Protein AF-A0A3D3LMX2-F1 (afdb_monomer)

Sequence (236 aa):
GSDKWGTYFLLINPEFYNSVFLKSIVERQLTFAGFIMFLIGLFLKRNKKIEFLFDWWLIAIIFFILFVSQGNLAQEYYQLPIVVPASVFIGKFLNKCLDFSVFKKSFSFKQKFISSGSAFLFIVLILLSVLRIENLLSKETKSKELTELTETVEKNSNNSDKIISLTQGNPVLFYNVNRKGWLLDKSEIEKIDSLKNNNAKLIIGDKKSAGDPALLTKGKYEIILNNNDFFCIKLN

Radius of gyration: 26.49 Å; Cα contacts (8 Å, |Δi|>4): 296; chains: 1; bounding box: 67×32×64 Å

Solvent-accessible surface area (backbone atoms only — not comparable to full-atom values): 13000 Å² total; per-residue (Å²): 132,82,79,44,53,45,50,73,73,54,78,71,35,66,65,49,50,45,50,46,47,47,53,34,46,31,49,67,75,38,27,66,45,35,38,54,36,21,57,56,19,64,73,49,85,81,88,52,79,72,56,53,54,39,52,54,48,49,51,51,50,53,50,46,46,58,54,30,31,44,38,38,70,76,34,69,73,72,57,54,72,54,55,60,41,41,51,53,21,29,50,51,29,42,70,75,40,47,53,81,63,49,83,78,51,99,60,56,70,67,58,45,50,46,17,53,51,42,50,49,39,52,52,49,31,52,51,54,51,50,56,50,50,51,59,51,56,63,69,66,53,78,47,72,61,57,48,53,50,27,54,52,49,56,76,73,48,59,80,89,37,23,33,36,36,28,38,69,76,53,66,65,62,37,69,70,51,65,42,52,71,45,75,37,46,80,90,48,57,81,50,50,68,62,42,40,77,70,50,30,42,35,39,34,33,36,36,89,64,57,44,62,67,66,73,74,43,73,76,77,49,52,74,81,42,78,57,95,54,38,38,32,32,43,56,131

Secondary structure (DSSP, 8-state):
----SPPHHHHT-HHHHIIIIIIIIIIIIIHHHHHHHHHHHHHSPP-STTHHHHHHHHHHHHHHHHHTHHHHHH-GGGGGGGHHHHHHHHHHHHHHH--GGGGTS---HHHHHHHHHHHHHHHHHHHHHHHHHHHHHHHTSPPHHHHHHHHHHHHH--TT-EEEEESTT-THHHHHHT-EEEE--GGGGGGHHHHHTTTEEEEEEEHHHH--HHHHHTTSSEEEEE-SSEEEEE--

pLDDT: mean 90.42, std 7.52, range [45.66, 98.31]

Nearest PDB structures (foldseek):
  7oci-assembly1_F  TM=5.399E-01  e=5.408E-03  Saccharomyces cerevisiae S288C
  8agc-assembly1_A  TM=4.648E-01  e=1.125E-02  Saccharomyces cerevisiae
  6gxc-assembly1_A  TM=4.242E-01  e=5.450E-02  Campylobacter lari RM2100
  5ogl-assembly1_A  TM=4.291E-01  e=6.827E-02  Campylobacter lari RM2100
  7me1-assembly2_B  TM=4.150E-01  e=6.880E-01  Yersinia pestis

Structure (mmCIF, N/CA/C/O backbone):
data_AF-A0A3D3LMX2-F1
#
_entry.id   AF-A0A3D3LMX2-F1
#
loop_
_atom_site.group_PDB
_atom_site.id
_atom_site.type_symbol
_atom_site.label_atom_id
_atom_site.label_alt_id
_atom_site.label_comp_id
_atom_site.label_asym_id
_atom_site.label_entity_id
_atom_site.label_seq_id
_atom_site.pdbx_PDB_ins_code
_atom_site.Cartn_x
_atom_site.Cartn_y
_atom_site.Cartn_z
_atom_site.occupancy
_atom_site.B_iso_or_equiv
_atom_site.auth_seq_id
_atom_site.auth_comp_id
_atom_site.auth_asym_id
_atom_site.auth_atom_id
_atom_site.pdbx_PDB_model_num
ATOM 1 N N . GLY A 1 1 ? -22.609 -9.162 -2.467 1.00 45.66 1 GLY A N 1
ATOM 2 C CA . GLY A 1 1 ? -21.305 -8.743 -3.013 1.00 45.66 1 GLY A CA 1
ATOM 3 C C . GLY A 1 1 ? -21.558 -8.109 -4.356 1.00 45.66 1 GLY A C 1
ATOM 4 O O . GLY A 1 1 ? -22.343 -8.669 -5.104 1.00 45.66 1 GLY A O 1
ATOM 5 N N . SER A 1 2 ? -20.995 -6.933 -4.620 1.00 56.69 2 SER A N 1
ATOM 6 C CA . SER A 1 2 ? -21.086 -6.292 -5.935 1.00 56.69 2 SER A CA 1
ATOM 7 C C . SER A 1 2 ? -20.283 -7.081 -6.973 1.00 56.69 2 SER A C 1
ATOM 9 O O . SER A 1 2 ? -19.232 -7.645 -6.651 1.00 56.69 2 SER A O 1
ATOM 11 N N . ASP A 1 3 ? -20.784 -7.138 -8.207 1.00 72.75 3 ASP A N 1
ATOM 12 C CA . ASP A 1 3 ? -20.084 -7.764 -9.328 1.00 72.75 3 ASP A CA 1
ATOM 13 C C . ASP A 1 3 ? -18.719 -7.103 -9.546 1.00 72.75 3 ASP A C 1
ATOM 15 O O . ASP A 1 3 ? -18.604 -5.882 -9.608 1.00 72.75 3 ASP A O 1
ATOM 19 N N . LYS A 1 4 ? -17.662 -7.916 -9.644 1.00 73.12 4 LYS A N 1
ATOM 20 C CA . LYS A 1 4 ? -16.276 -7.446 -9.851 1.00 73.12 4 LYS A CA 1
ATOM 21 C C . LYS A 1 4 ? -15.928 -7.226 -11.326 1.00 73.12 4 LYS A C 1
ATOM 23 O O . LYS A 1 4 ? -14.835 -6.746 -11.637 1.00 73.12 4 LYS A O 1
ATOM 28 N N . TRP A 1 5 ? -16.833 -7.632 -12.208 1.00 77.38 5 TRP A N 1
ATOM 29 C CA . TRP A 1 5 ? -16.670 -7.610 -13.652 1.00 77.38 5 TRP A CA 1
ATOM 30 C C . TRP A 1 5 ? -16.783 -6.200 -14.208 1.00 77.38 5 TRP A C 1
ATOM 32 O O . TRP A 1 5 ? -17.431 -5.329 -13.626 1.00 77.38 5 TRP A O 1
ATOM 42 N N . GLY A 1 6 ? -16.138 -5.978 -15.348 1.00 68.44 6 GLY A N 1
ATOM 43 C CA . GLY A 1 6 ? -16.205 -4.693 -16.012 1.00 68.44 6 GLY A CA 1
ATOM 44 C C . GLY A 1 6 ? -17.580 -4.406 -16.593 1.00 68.44 6 GLY A C 1
ATOM 45 O O . GLY A 1 6 ? -18.082 -5.136 -17.443 1.00 68.44 6 GLY A O 1
ATOM 46 N N . THR A 1 7 ? -18.176 -3.302 -16.157 1.00 79.69 7 THR A N 1
ATOM 47 C CA . THR A 1 7 ? -19.325 -2.690 -16.821 1.00 79.69 7 THR A CA 1
ATOM 48 C C . THR A 1 7 ? -18.835 -1.769 -17.932 1.00 79.69 7 THR A C 1
ATOM 50 O O . THR A 1 7 ? -17.896 -0.995 -17.748 1.00 79.69 7 THR A O 1
ATOM 53 N N . TYR A 1 8 ? -19.497 -1.818 -19.091 1.00 78.19 8 TYR A N 1
ATOM 54 C CA . TYR A 1 8 ? -19.168 -0.977 -20.249 1.00 78.19 8 TYR A CA 1
ATOM 55 C C . TYR A 1 8 ? -19.064 0.515 -19.888 1.00 78.19 8 TYR A C 1
ATOM 57 O O . TYR A 1 8 ? -18.125 1.192 -20.296 1.00 78.19 8 TYR A O 1
ATOM 65 N N . PHE A 1 9 ? -19.980 1.002 -19.044 1.00 82.50 9 PHE A N 1
ATOM 66 C CA . PHE A 1 9 ? -20.004 2.385 -18.563 1.00 82.50 9 PHE A CA 1
ATOM 67 C C . PHE A 1 9 ? -18.717 2.803 -17.834 1.00 82.50 9 PHE A C 1
ATOM 69 O O . PHE A 1 9 ? -18.259 3.935 -17.954 1.00 82.50 9 PHE A O 1
ATOM 76 N N . LEU A 1 10 ? -18.105 1.883 -17.094 1.00 84.25 10 LEU A N 1
ATOM 77 C CA . LEU A 1 10 ? -16.903 2.167 -16.324 1.00 84.25 10 LEU A CA 1
ATOM 78 C C . LEU A 1 10 ? -15.665 2.243 -17.232 1.00 84.25 10 LEU A C 1
ATOM 80 O O . LEU A 1 10 ? -14.795 3.077 -17.001 1.00 84.25 10 LEU A O 1
ATOM 84 N N . LEU A 1 11 ? -15.626 1.455 -18.311 1.00 85.62 11 LEU A N 1
ATOM 85 C CA . LEU A 1 11 ? -14.543 1.488 -19.302 1.00 85.62 11 LEU A CA 1
ATOM 86 C C . LEU A 1 11 ? -14.533 2.753 -20.165 1.00 85.62 11 LEU A C 1
ATOM 88 O O . LEU A 1 11 ? -13.493 3.100 -20.703 1.00 85.62 11 LEU A O 1
ATOM 92 N N . ILE A 1 12 ? -15.657 3.454 -20.302 1.00 89.75 12 ILE A N 1
ATOM 93 C CA . ILE A 1 12 ? -15.702 4.748 -21.003 1.00 89.75 12 ILE A CA 1
ATOM 94 C C . ILE A 1 12 ? -15.501 5.938 -20.057 1.00 89.75 12 ILE A C 1
ATOM 96 O O . ILE A 1 12 ? -15.352 7.064 -20.527 1.00 89.75 12 ILE A O 1
ATOM 100 N N . ASN A 1 13 ? -15.490 5.716 -18.737 1.00 89.88 13 ASN A N 1
ATOM 101 C CA . ASN A 1 13 ? -15.359 6.782 -17.751 1.00 89.88 13 ASN A CA 1
ATOM 102 C C . ASN A 1 13 ? -13.879 7.209 -17.598 1.00 89.88 13 ASN A C 1
ATOM 104 O O . ASN A 1 13 ? -13.052 6.411 -17.149 1.00 89.88 13 ASN A O 1
ATOM 108 N N . PRO A 1 14 ? -13.518 8.476 -17.880 1.00 90.25 14 PRO A N 1
ATOM 109 C CA . PRO A 1 14 ? -12.158 8.979 -17.672 1.00 90.25 14 PRO A CA 1
ATOM 110 C C . PRO A 1 14 ? -11.656 8.859 -16.224 1.00 90.25 14 PRO A C 1
ATOM 112 O O . PRO A 1 14 ? -10.457 8.685 -15.991 1.00 90.25 14 PRO A O 1
ATOM 115 N N . GLU A 1 15 ? -12.552 8.915 -15.236 1.00 90.00 15 GLU A N 1
ATOM 116 C CA . GLU A 1 15 ? -12.206 8.789 -13.816 1.00 90.00 15 GLU A CA 1
ATOM 117 C C . GLU A 1 15 ? -11.634 7.414 -13.475 1.00 90.00 15 GLU A C 1
ATOM 119 O O . GLU A 1 15 ? -10.766 7.313 -12.601 1.00 90.00 15 GLU A O 1
ATOM 124 N N . PHE A 1 16 ? -12.070 6.367 -14.184 1.00 91.38 16 PHE A N 1
ATOM 125 C CA . PHE A 1 16 ? -11.514 5.027 -14.033 1.00 91.38 16 PHE A CA 1
ATOM 126 C C . PHE A 1 16 ? -10.029 5.022 -14.394 1.00 91.38 16 PHE A C 1
ATOM 128 O O . PHE A 1 16 ? -9.196 4.609 -13.587 1.00 91.38 16 PHE A O 1
ATOM 135 N N . TYR A 1 17 ? -9.678 5.556 -15.566 1.00 92.44 17 TYR A N 1
ATOM 136 C CA . TYR A 1 17 ? -8.289 5.632 -16.017 1.00 92.44 17 TYR A CA 1
ATOM 137 C C . T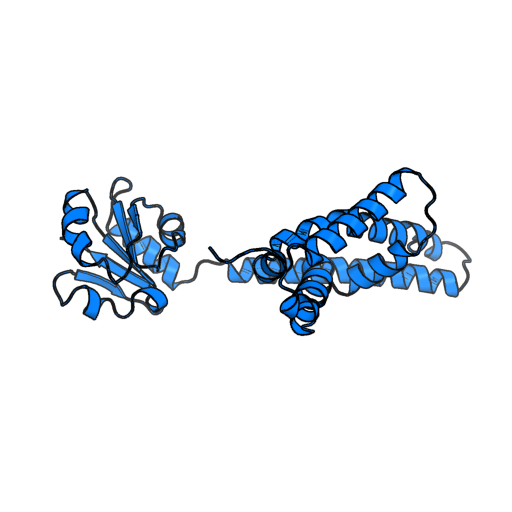YR A 1 17 ? -7.448 6.547 -15.130 1.00 92.44 17 TYR A C 1
ATOM 139 O O . TYR A 1 17 ? -6.314 6.208 -14.799 1.00 92.44 17 TYR A O 1
ATOM 147 N N . ASN A 1 18 ? -7.997 7.669 -14.667 1.00 93.69 18 ASN A N 1
ATOM 148 C CA . ASN A 1 18 ? -7.296 8.516 -13.707 1.00 93.69 18 ASN A CA 1
ATOM 149 C C . ASN A 1 18 ? -7.002 7.764 -12.396 1.00 93.69 18 ASN A C 1
ATOM 151 O O . ASN A 1 18 ? -5.903 7.846 -11.856 1.00 93.69 18 ASN A O 1
ATOM 155 N N . SER A 1 19 ? -7.965 6.994 -11.889 1.00 92.06 19 SER A N 1
ATOM 156 C CA . SER A 1 19 ? -7.830 6.289 -10.610 1.00 92.06 19 SER A CA 1
ATOM 157 C C . SER A 1 19 ? -6.906 5.074 -10.698 1.00 92.06 19 SER A C 1
ATOM 159 O O . SER A 1 19 ? -6.025 4.912 -9.852 1.00 92.06 19 SER A O 1
ATOM 161 N N . VAL A 1 20 ? -7.081 4.240 -11.723 1.00 93.38 20 VAL A N 1
ATOM 162 C CA . VAL A 1 20 ? -6.319 2.997 -11.906 1.00 93.38 20 VAL A CA 1
ATOM 163 C C . VAL A 1 20 ? -4.967 3.264 -12.556 1.00 93.38 20 VAL A C 1
ATOM 165 O O . VAL A 1 20 ? -3.943 2.823 -12.049 1.00 93.38 20 VAL A O 1
ATOM 168 N N . PHE A 1 21 ? -4.920 4.008 -13.659 1.00 93.31 21 PHE A N 1
ATOM 169 C CA . PHE A 1 21 ? -3.669 4.195 -14.389 1.00 93.31 21 PHE A CA 1
ATOM 170 C C . PHE A 1 21 ? -2.805 5.293 -13.768 1.00 93.31 21 PHE A C 1
ATOM 172 O O . PHE A 1 21 ? -1.668 5.030 -13.388 1.00 93.31 21 PHE A O 1
ATOM 179 N N . LEU A 1 22 ? -3.325 6.515 -13.620 1.00 93.31 22 LEU A N 1
ATOM 180 C CA . LEU A 1 22 ? -2.501 7.637 -13.150 1.00 93.31 22 LEU A CA 1
ATOM 181 C C . LEU A 1 22 ? -2.213 7.558 -11.649 1.00 93.31 22 LEU A C 1
ATOM 183 O O . LEU A 1 22 ? -1.058 7.488 -11.238 1.00 93.31 22 LEU A O 1
ATOM 187 N N . LYS A 1 23 ? -3.255 7.544 -10.817 1.00 92.50 23 LYS A N 1
ATOM 188 C CA . LYS A 1 23 ? -3.080 7.588 -9.361 1.00 92.50 23 LYS A CA 1
ATOM 189 C C . LYS A 1 23 ? -2.495 6.299 -8.813 1.00 92.50 23 LYS A C 1
ATOM 191 O O . LYS A 1 23 ? -1.685 6.348 -7.899 1.00 92.50 23 LYS A O 1
ATOM 196 N N . SER A 1 24 ? -2.944 5.146 -9.292 1.00 93.25 24 SER A N 1
ATOM 197 C CA . SER A 1 24 ? -2.421 3.882 -8.788 1.00 93.25 24 SER A CA 1
ATOM 198 C C . SER A 1 24 ? -1.125 3.527 -9.507 1.00 93.25 24 SER A C 1
ATOM 200 O O . SER A 1 24 ? -0.053 3.738 -8.940 1.00 93.25 24 SER A O 1
ATOM 202 N N . ILE A 1 25 ? -1.181 3.089 -10.767 1.00 94.94 25 ILE A N 1
ATOM 203 C CA . ILE A 1 25 ? -0.009 2.509 -11.446 1.00 94.94 25 ILE A CA 1
ATOM 204 C C . ILE A 1 25 ? 1.156 3.499 -11.547 1.00 94.94 25 ILE A C 1
ATOM 206 O O . ILE A 1 25 ? 2.272 3.179 -11.129 1.00 94.94 25 ILE A O 1
ATOM 210 N N . VAL A 1 26 ? 0.915 4.694 -12.092 1.00 95.44 26 VAL A N 1
ATOM 211 C CA . VAL A 1 26 ? 1.975 5.686 -12.332 1.00 95.44 26 VAL A CA 1
ATOM 212 C C . VAL A 1 26 ? 2.472 6.281 -11.019 1.00 95.44 26 VAL A C 1
ATOM 214 O O . VAL A 1 26 ? 3.669 6.252 -10.756 1.00 95.44 26 VAL A O 1
ATOM 217 N N . GLU A 1 27 ? 1.585 6.822 -10.186 1.00 93.19 27 GLU A N 1
ATOM 218 C CA . GLU A 1 27 ? 1.989 7.536 -8.973 1.00 93.19 27 GLU A CA 1
ATOM 219 C C . GLU A 1 27 ? 2.355 6.586 -7.821 1.00 93.19 27 GLU A C 1
ATOM 221 O O . GLU A 1 27 ? 3.433 6.733 -7.242 1.00 93.19 27 GLU A O 1
ATOM 226 N N . ARG A 1 28 ? 1.494 5.615 -7.475 1.00 90.81 28 ARG A N 1
ATOM 227 C CA . ARG A 1 28 ? 1.686 4.754 -6.292 1.00 90.81 28 ARG A CA 1
ATOM 228 C C . ARG A 1 28 ? 2.636 3.588 -6.522 1.00 90.81 28 ARG A C 1
ATOM 230 O O . ARG A 1 28 ? 3.474 3.353 -5.656 1.00 90.81 28 ARG A O 1
ATOM 237 N N . GLN A 1 29 ? 2.497 2.830 -7.612 1.00 92.94 29 GLN A N 1
ATOM 238 C CA . GLN A 1 29 ? 3.319 1.624 -7.800 1.00 92.94 29 GLN A CA 1
ATOM 239 C C . GLN A 1 29 ? 4.670 1.903 -8.459 1.00 92.94 29 GLN A C 1
ATOM 241 O O . GLN A 1 29 ? 5.665 1.310 -8.051 1.00 92.94 29 GLN A O 1
ATOM 246 N N . LEU A 1 30 ? 4.728 2.775 -9.469 1.00 94.88 30 LEU A N 1
ATOM 247 C CA . LEU A 1 30 ? 5.970 3.030 -10.209 1.00 94.88 30 LEU A CA 1
ATOM 248 C C . LEU A 1 30 ? 6.669 4.326 -9.815 1.00 94.88 30 LEU A C 1
ATOM 250 O O . LEU A 1 30 ? 7.869 4.451 -10.059 1.00 94.88 30 LEU A O 1
ATOM 254 N N . THR A 1 31 ? 5.952 5.277 -9.211 1.00 95.00 31 THR A N 1
ATOM 255 C CA . THR A 1 31 ? 6.310 6.704 -9.170 1.00 95.00 31 THR A CA 1
ATOM 256 C C . THR A 1 31 ? 6.441 7.312 -10.575 1.00 95.00 31 THR A C 1
ATOM 258 O O . THR A 1 31 ? 6.729 6.626 -11.559 1.00 95.00 31 THR A O 1
ATOM 261 N N . PHE A 1 32 ? 6.300 8.634 -10.697 1.00 95.12 32 PHE A N 1
ATOM 262 C CA . PHE A 1 32 ? 6.469 9.302 -11.994 1.00 95.12 32 PHE A CA 1
ATOM 263 C C . PHE A 1 32 ? 7.850 9.040 -12.620 1.00 95.12 32 PHE A C 1
ATOM 265 O O . PHE A 1 32 ? 7.951 8.842 -13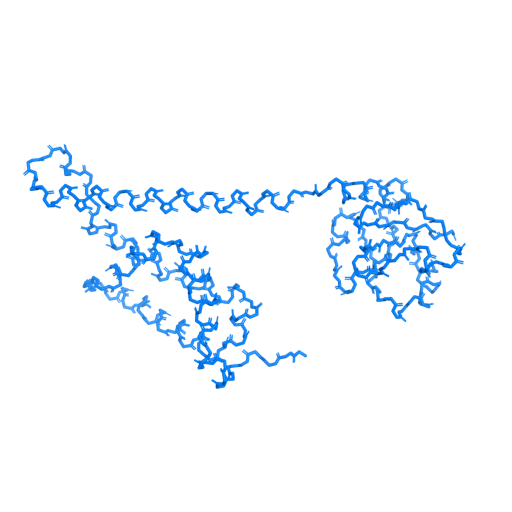.830 1.00 95.12 32 PHE A O 1
ATOM 272 N N . ALA A 1 33 ? 8.908 8.972 -11.803 1.00 96.44 33 ALA A N 1
ATOM 273 C CA . ALA A 1 33 ? 10.258 8.680 -12.279 1.00 96.44 33 ALA A CA 1
ATOM 274 C C . ALA A 1 33 ? 10.378 7.249 -12.826 1.00 96.44 33 ALA A C 1
ATOM 276 O O . ALA A 1 33 ? 10.858 7.050 -13.944 1.00 96.44 33 ALA A O 1
ATOM 277 N N . GLY A 1 34 ? 9.886 6.256 -12.079 1.00 97.38 34 GLY A N 1
ATOM 278 C CA . GLY A 1 34 ? 9.896 4.865 -12.529 1.00 97.38 34 GLY A CA 1
ATOM 279 C C . GLY A 1 34 ? 9.012 4.641 -13.753 1.00 97.38 34 GLY A C 1
ATOM 280 O O . GLY A 1 34 ? 9.401 3.885 -14.640 1.00 97.38 34 GLY A O 1
ATOM 281 N N . PHE A 1 35 ? 7.885 5.347 -13.872 1.00 97.75 35 PHE A N 1
ATOM 282 C CA . PHE A 1 35 ? 7.024 5.274 -15.052 1.00 97.75 35 PHE A CA 1
ATOM 283 C C . PHE A 1 35 ? 7.714 5.782 -16.327 1.00 97.75 35 PHE A C 1
ATOM 285 O O . PHE A 1 35 ? 7.625 5.130 -17.367 1.00 97.75 35 PHE A O 1
ATOM 292 N N . ILE A 1 36 ? 8.461 6.891 -16.258 1.00 97.56 36 ILE A N 1
ATOM 293 C CA . ILE A 1 36 ? 9.255 7.389 -17.398 1.00 97.56 36 ILE A CA 1
ATOM 294 C C . ILE A 1 36 ? 10.278 6.333 -17.834 1.00 97.56 36 ILE A C 1
ATOM 296 O O . ILE A 1 36 ? 10.387 6.011 -19.019 1.00 97.56 36 ILE A O 1
ATOM 300 N N . MET A 1 37 ? 11.003 5.755 -16.875 1.00 98.31 37 MET A N 1
ATOM 301 C CA . MET A 1 37 ? 12.001 4.715 -17.141 1.00 98.31 37 MET A CA 1
ATOM 302 C C . MET A 1 37 ? 11.364 3.444 -17.721 1.00 98.31 37 MET A C 1
ATOM 304 O O . MET A 1 37 ? 11.891 2.867 -18.673 1.00 98.31 37 MET A O 1
ATOM 308 N N . PHE A 1 38 ? 10.208 3.039 -17.188 1.00 98.25 38 PHE A N 1
ATOM 309 C CA . PHE A 1 38 ? 9.395 1.936 -17.694 1.00 98.25 38 PHE A CA 1
ATOM 310 C C . PHE A 1 38 ? 8.988 2.163 -19.151 1.00 98.25 38 PHE A C 1
ATOM 312 O O . PHE A 1 38 ? 9.226 1.283 -19.975 1.00 98.25 38 PHE A O 1
ATOM 319 N N . LEU A 1 39 ? 8.437 3.336 -19.487 1.00 97.88 39 LEU A N 1
ATOM 320 C CA . LEU A 1 39 ? 8.008 3.652 -20.851 1.00 97.88 39 LEU A CA 1
ATOM 321 C C . LEU A 1 39 ? 9.171 3.569 -21.837 1.00 97.88 39 LEU A C 1
ATOM 323 O O . LEU A 1 39 ? 9.050 2.926 -22.876 1.00 97.88 39 LEU A O 1
ATOM 327 N N . ILE A 1 40 ? 10.323 4.158 -21.511 1.00 97.69 40 ILE A N 1
ATOM 328 C CA . ILE A 1 40 ? 11.497 4.082 -22.390 1.00 97.69 40 ILE A CA 1
ATOM 329 C C . ILE A 1 40 ? 11.956 2.624 -22.527 1.00 97.69 40 ILE A C 1
ATOM 331 O O . ILE A 1 40 ? 12.188 2.150 -23.639 1.00 97.69 40 ILE A O 1
ATOM 335 N N . GLY A 1 41 ? 12.044 1.895 -21.412 1.00 97.31 41 GLY A N 1
ATOM 336 C CA . GLY A 1 41 ? 12.431 0.485 -21.375 1.00 97.31 41 GLY A CA 1
ATOM 337 C C . GLY A 1 41 ? 11.514 -0.432 -22.185 1.00 97.31 41 GLY A C 1
ATOM 338 O O . GLY A 1 41 ? 11.994 -1.359 -22.850 1.00 97.31 41 GLY A O 1
ATOM 339 N N . LEU A 1 42 ? 10.211 -0.141 -22.188 1.00 97.31 42 LEU A N 1
ATOM 340 C CA . LEU A 1 42 ? 9.196 -0.860 -22.950 1.00 97.31 42 LEU A CA 1
ATOM 341 C C . LEU A 1 42 ? 9.505 -0.812 -24.451 1.00 97.31 42 LEU A C 1
ATOM 343 O O . LEU A 1 42 ? 9.455 -1.853 -25.104 1.00 97.31 42 LEU A O 1
ATOM 347 N N . PHE A 1 43 ? 9.925 0.337 -24.985 1.00 96.94 43 PHE A N 1
ATOM 348 C CA . PHE A 1 43 ? 10.213 0.510 -26.416 1.00 96.94 43 PHE A CA 1
ATOM 349 C C . PHE A 1 43 ? 11.634 0.100 -26.847 1.00 96.94 43 PHE A C 1
ATOM 351 O O . PHE A 1 43 ? 11.948 0.109 -28.038 1.00 96.94 43 PHE A O 1
ATOM 358 N N . LEU A 1 44 ? 12.511 -0.312 -25.925 1.00 96.19 44 LEU A N 1
ATOM 359 C CA . LEU A 1 44 ? 13.839 -0.822 -26.288 1.00 96.19 44 LEU A CA 1
ATOM 360 C C . LEU A 1 44 ? 13.754 -2.190 -26.992 1.00 96.19 44 LEU A C 1
ATOM 362 O O . LEU A 1 44 ? 13.017 -3.081 -26.571 1.00 96.19 44 LEU A O 1
ATOM 366 N N . LYS A 1 45 ? 14.581 -2.428 -28.018 1.00 95.25 45 LYS A N 1
ATOM 367 C CA . LYS A 1 45 ? 14.609 -3.705 -28.763 1.00 95.25 45 LYS A CA 1
ATOM 368 C C . LYS A 1 45 ? 14.764 -4.920 -27.836 1.00 95.25 45 LYS A C 1
ATOM 370 O O . LYS A 1 45 ? 15.556 -4.880 -26.894 1.00 95.25 45 LYS A O 1
ATOM 375 N N . ARG A 1 46 ? 13.998 -5.988 -28.081 1.00 94.44 46 ARG A N 1
ATOM 376 C CA . ARG A 1 46 ? 14.110 -7.271 -27.365 1.00 94.44 46 ARG A CA 1
ATOM 377 C C . ARG A 1 46 ? 15.306 -8.059 -27.901 1.00 94.44 46 ARG A C 1
ATOM 379 O O . ARG A 1 46 ? 15.397 -8.257 -29.111 1.00 94.44 46 ARG A O 1
ATOM 386 N N . ASN A 1 47 ? 16.219 -8.483 -27.025 1.00 89.81 47 ASN A N 1
ATOM 387 C CA . ASN A 1 47 ? 17.432 -9.207 -27.438 1.00 89.81 47 ASN A CA 1
ATOM 388 C C . ASN A 1 47 ? 17.383 -10.696 -27.077 1.00 89.81 47 ASN A C 1
ATOM 390 O O . ASN A 1 47 ? 17.978 -11.514 -27.776 1.00 89.81 47 ASN A O 1
ATOM 394 N N . LYS A 1 48 ? 16.675 -11.064 -26.003 1.00 91.12 48 LYS A N 1
ATOM 395 C CA . LYS A 1 48 ? 16.512 -12.455 -25.553 1.00 91.12 48 LYS A CA 1
ATOM 396 C C . LYS A 1 48 ? 15.049 -12.894 -25.621 1.00 91.12 48 LYS A C 1
ATOM 398 O O . LYS A 1 48 ? 14.153 -12.105 -25.341 1.00 91.12 48 LYS A O 1
ATOM 403 N N . LYS A 1 49 ? 14.808 -14.185 -25.895 1.00 90.94 49 LYS A N 1
ATOM 404 C CA . LYS A 1 49 ? 13.451 -14.773 -25.926 1.00 90.94 49 LYS A CA 1
ATOM 405 C C . LYS A 1 49 ? 12.678 -14.562 -24.617 1.00 90.94 49 LYS A C 1
ATOM 407 O O . LYS A 1 49 ? 11.489 -14.282 -24.659 1.00 90.94 49 LYS A O 1
ATOM 412 N N . ILE A 1 50 ? 13.364 -14.631 -23.474 1.00 92.50 50 ILE A N 1
ATOM 413 C CA . ILE A 1 50 ? 12.753 -14.412 -22.155 1.00 92.50 50 ILE A CA 1
ATOM 414 C C . ILE A 1 50 ? 12.183 -12.997 -21.986 1.00 92.50 50 ILE A C 1
ATOM 416 O O . ILE A 1 50 ? 11.256 -12.810 -21.214 1.00 92.50 50 ILE A O 1
ATOM 420 N N . GLU A 1 51 ? 12.678 -11.997 -22.723 1.00 91.50 51 GLU A N 1
ATOM 421 C CA . GLU A 1 51 ? 12.141 -10.636 -22.620 1.00 91.50 51 GLU A CA 1
ATOM 422 C C . GLU A 1 51 ? 10.697 -10.549 -23.138 1.00 91.50 51 GLU A C 1
ATOM 424 O O . GLU A 1 51 ? 9.910 -9.774 -22.607 1.00 91.50 51 GLU A O 1
ATOM 429 N N . PHE A 1 52 ? 10.326 -11.395 -24.107 1.00 95.31 52 PHE A N 1
ATOM 430 C CA . PHE A 1 52 ? 8.960 -11.455 -24.636 1.00 95.31 52 PHE A CA 1
ATOM 431 C C . PHE A 1 52 ? 7.952 -12.021 -23.630 1.00 95.31 52 PHE A C 1
ATOM 433 O O . PHE A 1 52 ? 6.763 -11.737 -23.740 1.00 95.31 52 PHE A O 1
ATOM 440 N N . LEU A 1 53 ? 8.400 -12.786 -22.625 1.00 96.94 53 LEU A N 1
ATOM 441 C CA . LEU A 1 53 ? 7.526 -13.222 -21.533 1.00 96.94 53 LEU A CA 1
ATOM 442 C C . LEU A 1 53 ? 6.923 -12.012 -20.809 1.00 96.94 53 LEU A C 1
ATOM 444 O O . LEU A 1 53 ? 5.738 -12.013 -20.492 1.00 96.94 53 LEU A O 1
ATOM 448 N N . PHE A 1 54 ? 7.724 -10.970 -20.582 1.00 97.00 54 PHE A N 1
ATOM 449 C CA . PHE A 1 54 ? 7.279 -9.767 -19.881 1.00 97.00 54 PHE A CA 1
ATOM 450 C C . PHE A 1 54 ? 6.373 -8.885 -20.745 1.00 97.00 54 PHE A C 1
ATOM 452 O O . PHE A 1 54 ? 5.517 -8.193 -20.198 1.00 97.00 54 PHE A O 1
ATOM 459 N N . ASP A 1 55 ? 6.494 -8.961 -22.074 1.00 96.31 55 ASP A N 1
ATOM 460 C CA . ASP A 1 55 ? 5.537 -8.341 -22.999 1.00 96.31 55 ASP A CA 1
ATOM 461 C C . ASP A 1 55 ? 4.166 -9.009 -22.887 1.00 96.31 55 ASP A C 1
ATOM 463 O O . ASP A 1 55 ? 3.158 -8.338 -22.670 1.00 96.31 55 ASP A O 1
ATOM 467 N N . TRP A 1 56 ? 4.132 -10.343 -22.958 1.00 97.56 56 TRP A N 1
ATOM 468 C CA . TRP A 1 56 ? 2.897 -11.111 -22.802 1.00 97.56 56 TRP A CA 1
ATOM 469 C C . TRP A 1 56 ? 2.278 -10.949 -21.417 1.00 97.56 56 TRP A C 1
ATOM 471 O O . TRP A 1 56 ? 1.060 -10.827 -21.306 1.00 97.56 56 TRP A O 1
ATOM 481 N N . TRP A 1 57 ? 3.100 -10.882 -20.368 1.00 97.94 57 TRP A N 1
ATOM 482 C CA . TRP A 1 57 ? 2.632 -10.583 -19.018 1.00 97.94 57 TRP A CA 1
ATOM 483 C C . TRP A 1 57 ? 1.983 -9.195 -18.968 1.00 97.94 57 TRP A C 1
ATOM 485 O O . TRP A 1 57 ? 0.852 -9.063 -18.501 1.00 97.94 57 TRP A O 1
ATOM 495 N N . LEU A 1 58 ? 2.643 -8.161 -19.497 1.00 97.62 58 LEU A N 1
ATOM 496 C CA . LEU A 1 58 ? 2.079 -6.812 -19.516 1.00 97.62 58 LEU A CA 1
ATOM 497 C C . LEU A 1 58 ? 0.745 -6.766 -20.276 1.00 97.62 58 LEU A C 1
ATOM 499 O O . LEU A 1 58 ? -0.215 -6.175 -19.786 1.00 97.62 58 LEU A O 1
ATOM 503 N N . ILE A 1 59 ? 0.654 -7.444 -21.423 1.00 97.81 59 ILE A N 1
ATOM 504 C CA . ILE A 1 59 ? -0.590 -7.575 -22.193 1.00 97.81 59 ILE A CA 1
ATOM 505 C C . ILE A 1 59 ? -1.681 -8.259 -21.358 1.00 97.81 59 ILE A C 1
ATOM 507 O O . ILE A 1 59 ? -2.806 -7.764 -21.294 1.00 97.81 59 ILE A O 1
ATOM 511 N N . ALA A 1 60 ? -1.359 -9.358 -20.672 1.00 97.75 60 ALA A N 1
ATOM 512 C CA . ALA A 1 60 ? -2.307 -10.065 -19.811 1.00 97.75 60 ALA A CA 1
ATOM 513 C C . ALA A 1 60 ? -2.824 -9.182 -18.663 1.00 97.75 60 ALA A C 1
ATOM 515 O O . ALA A 1 60 ? -4.010 -9.226 -18.346 1.00 97.75 60 ALA A O 1
ATOM 516 N N . ILE A 1 61 ? -1.968 -8.339 -18.079 1.00 96.81 61 ILE A N 1
ATOM 517 C CA . ILE A 1 61 ? -2.371 -7.373 -17.045 1.00 96.81 61 ILE A CA 1
ATOM 518 C C . ILE A 1 61 ? -3.307 -6.314 -17.617 1.00 96.81 61 ILE A C 1
ATOM 520 O O . ILE A 1 61 ? -4.305 -5.989 -16.980 1.00 96.81 61 ILE A O 1
ATOM 524 N N . ILE A 1 62 ? -3.019 -5.791 -18.812 1.00 95.25 62 ILE A N 1
ATOM 525 C CA . ILE A 1 62 ? -3.904 -4.826 -19.478 1.00 95.25 62 ILE A CA 1
ATOM 526 C C . ILE A 1 62 ? -5.288 -5.451 -19.674 1.00 95.25 62 ILE A C 1
ATOM 528 O O . ILE A 1 62 ? -6.286 -4.850 -19.285 1.00 95.25 62 ILE A O 1
ATOM 532 N N . PHE A 1 63 ? -5.359 -6.683 -20.184 1.00 95.31 63 PHE A N 1
ATOM 533 C CA . PHE A 1 63 ? -6.631 -7.397 -20.298 1.00 95.31 63 PHE A CA 1
ATOM 534 C C . PHE A 1 63 ? -7.307 -7.594 -18.941 1.00 95.31 63 PHE A C 1
ATOM 536 O O . PHE A 1 63 ? -8.496 -7.317 -18.810 1.00 95.31 63 PHE A O 1
ATOM 543 N N . PHE A 1 64 ? -6.567 -8.014 -17.919 1.00 94.12 64 PHE A N 1
ATOM 544 C CA . PHE A 1 64 ? -7.108 -8.199 -16.576 1.00 94.12 64 PHE A CA 1
ATOM 545 C C . PHE A 1 64 ? -7.710 -6.906 -16.000 1.00 94.12 64 PHE A C 1
ATOM 547 O O . PHE A 1 64 ? -8.814 -6.939 -15.460 1.00 94.12 64 PHE A O 1
ATOM 554 N N . ILE A 1 65 ? -7.039 -5.762 -16.167 1.00 92.88 65 ILE A N 1
ATOM 555 C CA . ILE A 1 65 ? -7.545 -4.453 -15.726 1.00 92.88 65 ILE A CA 1
ATOM 556 C C . ILE A 1 65 ? -8.846 -4.088 -16.449 1.00 92.88 65 ILE A C 1
ATOM 558 O O . ILE A 1 65 ? -9.764 -3.565 -15.820 1.00 92.88 65 ILE A O 1
ATOM 562 N N . LEU A 1 66 ? -8.943 -4.378 -17.748 1.00 91.62 66 LEU A N 1
ATOM 563 C CA . LEU A 1 66 ? -10.130 -4.067 -18.548 1.00 91.62 66 LEU A CA 1
ATOM 564 C C . LEU A 1 66 ? -11.312 -4.998 -18.225 1.00 91.62 66 LEU A C 1
ATOM 566 O O . LEU A 1 66 ? -12.435 -4.529 -18.057 1.00 91.62 66 LEU A O 1
ATOM 570 N N . PHE A 1 67 ? -11.082 -6.307 -18.094 1.00 91.06 67 PHE A N 1
ATOM 571 C CA . PHE A 1 67 ? -12.151 -7.277 -17.818 1.00 91.06 67 PHE A CA 1
ATOM 572 C C . PHE A 1 67 ? -12.619 -7.268 -16.357 1.00 91.06 67 PHE A C 1
ATOM 574 O O . PHE A 1 67 ? -13.792 -7.523 -16.082 1.00 91.06 67 PHE A O 1
ATOM 581 N N . VAL A 1 68 ? -11.725 -6.954 -15.417 1.00 91.56 68 VAL A N 1
ATOM 582 C CA . VAL A 1 68 ? -11.996 -6.915 -13.970 1.00 91.56 68 VAL A CA 1
ATOM 583 C C . VAL A 1 68 ? -11.927 -5.468 -13.471 1.00 91.56 68 VAL A C 1
ATOM 585 O O . VAL A 1 68 ? -11.297 -5.158 -12.459 1.00 91.56 68 VAL A O 1
ATOM 588 N N . SER A 1 69 ? -12.527 -4.538 -14.213 1.00 89.31 69 SER A N 1
ATOM 589 C CA . SER A 1 69 ? -12.343 -3.102 -13.978 1.00 89.31 69 SER A CA 1
ATOM 590 C C . SER A 1 69 ? -12.974 -2.614 -12.671 1.00 89.31 69 SER A C 1
ATOM 592 O O . SER A 1 69 ? -12.325 -1.872 -11.934 1.00 89.31 69 SER A O 1
ATOM 594 N N . GLN A 1 70 ? -14.159 -3.109 -12.292 1.00 89.06 70 GLN A N 1
ATOM 595 C CA . GLN A 1 70 ? -14.762 -2.805 -10.986 1.00 89.06 70 GLN A CA 1
ATOM 596 C C . GLN A 1 70 ? -13.895 -3.324 -9.832 1.00 89.06 70 GLN A C 1
ATOM 598 O O . GLN A 1 70 ? -13.685 -2.623 -8.842 1.00 89.06 70 GLN A O 1
ATOM 603 N N . GLY A 1 71 ? -13.350 -4.537 -9.964 1.00 88.81 71 GLY A N 1
ATOM 604 C CA . GLY A 1 71 ? -12.412 -5.085 -8.988 1.00 88.81 71 GLY A CA 1
ATOM 605 C C . GLY A 1 71 ? -11.148 -4.235 -8.858 1.00 88.81 71 GLY A C 1
ATOM 606 O O . GLY A 1 71 ? -10.743 -3.925 -7.743 1.00 88.81 71 GLY A O 1
ATOM 607 N N . ASN A 1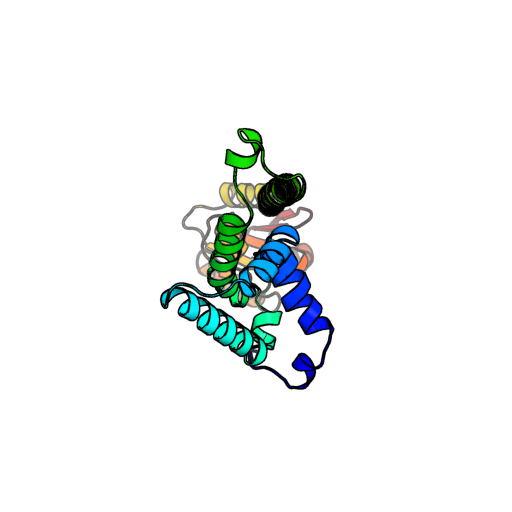 72 ? -10.547 -3.830 -9.980 1.00 91.06 72 ASN A N 1
ATOM 608 C CA . ASN A 1 72 ? -9.338 -2.999 -9.989 1.00 91.06 72 ASN A CA 1
ATOM 609 C C . ASN A 1 72 ? -9.583 -1.594 -9.429 1.00 91.06 72 ASN A C 1
ATOM 611 O O . ASN A 1 72 ? -8.678 -1.027 -8.822 1.00 91.06 72 ASN A O 1
ATOM 615 N N . LEU A 1 73 ? -10.787 -1.043 -9.604 1.00 89.69 73 LEU A N 1
ATOM 616 C CA . LEU A 1 73 ? -11.174 0.233 -9.007 1.00 89.69 73 LEU A CA 1
ATOM 617 C C . LEU A 1 73 ? -11.387 0.110 -7.492 1.00 89.69 73 LEU A C 1
ATOM 619 O O . LEU A 1 73 ? -10.979 0.988 -6.739 1.00 89.69 73 LEU A O 1
ATOM 623 N N . ALA A 1 74 ? -12.013 -0.982 -7.048 1.00 87.19 74 ALA A N 1
ATOM 624 C CA . ALA A 1 74 ? -12.324 -1.208 -5.640 1.00 87.19 74 ALA A CA 1
ATOM 625 C C . ALA A 1 74 ? -11.110 -1.650 -4.810 1.00 87.19 74 ALA A C 1
ATOM 627 O O . ALA A 1 74 ? -11.070 -1.397 -3.608 1.00 87.19 74 ALA A O 1
ATOM 628 N N . GLN A 1 75 ? -10.161 -2.364 -5.417 1.00 87.25 75 GLN A N 1
ATOM 629 C CA . GLN A 1 75 ? -9.056 -3.015 -4.719 1.00 87.25 75 GLN A CA 1
ATOM 630 C C . GLN A 1 75 ? -7.737 -2.769 -5.448 1.00 87.25 75 GLN A C 1
ATOM 632 O O . GLN A 1 75 ? -7.428 -3.401 -6.456 1.00 87.25 75 GLN A O 1
ATOM 637 N N . GLU A 1 76 ? -6.913 -1.881 -4.894 1.00 86.00 76 GLU A N 1
ATOM 638 C CA . GLU A 1 76 ? -5.638 -1.488 -5.507 1.00 86.00 76 GLU A CA 1
ATOM 639 C C . GLU A 1 76 ? -4.658 -2.657 -5.669 1.00 86.00 76 GLU A C 1
ATOM 641 O O . GLU A 1 76 ? -3.865 -2.682 -6.610 1.00 86.00 76 GLU A O 1
ATOM 646 N N . TYR A 1 77 ? -4.721 -3.661 -4.788 1.00 88.56 77 TYR A N 1
ATOM 647 C CA . TYR A 1 77 ? -3.794 -4.793 -4.822 1.00 88.56 77 TYR A CA 1
ATOM 648 C C . TYR A 1 77 ? -3.953 -5.677 -6.069 1.00 88.56 77 TYR A C 1
ATOM 650 O O . TYR A 1 77 ? -3.025 -6.402 -6.423 1.00 88.56 77 TYR A O 1
ATOM 658 N N . TYR A 1 78 ? -5.081 -5.586 -6.783 1.00 92.88 78 TYR A N 1
ATOM 659 C CA . TYR A 1 78 ? -5.266 -6.245 -8.081 1.00 92.88 78 TYR A CA 1
ATOM 660 C C . TYR A 1 78 ? -4.306 -5.730 -9.158 1.00 92.88 78 TYR A C 1
ATOM 662 O O . TYR A 1 78 ? -4.049 -6.423 -10.137 1.00 92.88 78 TYR A O 1
ATOM 670 N N . GLN A 1 79 ? -3.707 -4.562 -8.947 1.00 94.25 79 GLN A N 1
ATOM 671 C CA . GLN A 1 79 ? -2.818 -3.922 -9.908 1.00 94.25 79 GLN A CA 1
ATOM 672 C C . GLN A 1 79 ? -1.337 -4.213 -9.622 1.00 94.25 79 GLN A C 1
ATOM 674 O O . GLN A 1 79 ? -0.498 -4.022 -10.498 1.00 94.25 79 GLN A O 1
ATOM 679 N N . LEU A 1 80 ? -1.001 -4.750 -8.437 1.00 93.88 80 LEU A N 1
ATOM 680 C CA . LEU A 1 80 ? 0.370 -5.117 -8.048 1.00 93.88 80 LEU A CA 1
ATOM 681 C C . LEU A 1 80 ? 1.116 -6.018 -9.045 1.00 93.88 80 LEU A C 1
ATOM 683 O O . LEU A 1 80 ? 2.331 -5.843 -9.172 1.00 93.88 80 LEU A O 1
ATOM 687 N N . PRO A 1 81 ? 0.466 -6.934 -9.793 1.00 95.94 81 PRO A N 1
ATOM 688 C CA . PRO A 1 81 ? 1.167 -7.748 -10.780 1.00 95.94 81 PRO A CA 1
ATOM 689 C C . PRO A 1 81 ? 1.951 -6.945 -11.832 1.00 95.94 81 PRO A C 1
ATOM 691 O O . PRO A 1 81 ? 2.897 -7.490 -12.395 1.00 95.94 81 PRO A O 1
ATOM 694 N N . ILE A 1 82 ? 1.626 -5.663 -12.079 1.00 96.75 82 ILE A N 1
ATOM 695 C CA . ILE A 1 82 ? 2.360 -4.803 -13.031 1.00 96.75 82 ILE A CA 1
ATOM 696 C C . ILE A 1 82 ? 3.795 -4.507 -12.613 1.00 96.75 82 ILE A C 1
ATOM 698 O O . ILE A 1 82 ? 4.646 -4.273 -13.471 1.00 96.75 82 ILE A O 1
ATOM 702 N N . VAL A 1 83 ? 4.086 -4.562 -11.312 1.00 96.31 83 VAL A N 1
ATOM 703 C CA . VAL A 1 83 ? 5.407 -4.234 -10.768 1.00 96.31 83 VAL A CA 1
ATOM 704 C C . VAL A 1 83 ? 6.479 -5.159 -11.348 1.00 96.31 83 VAL A C 1
ATOM 706 O O . VAL A 1 83 ? 7.586 -4.708 -11.635 1.00 96.31 83 VAL A O 1
ATOM 709 N N . VAL A 1 84 ? 6.147 -6.429 -11.604 1.00 96.62 84 VAL A N 1
ATOM 710 C CA . VAL A 1 84 ? 7.102 -7.412 -12.135 1.00 96.62 84 VAL A CA 1
ATOM 711 C C . VAL A 1 84 ? 7.570 -7.050 -13.552 1.00 96.62 84 VAL A C 1
ATOM 713 O O . VAL A 1 84 ? 8.759 -6.754 -13.703 1.00 96.62 84 VAL A O 1
ATOM 716 N N . PRO A 1 85 ? 6.712 -7.001 -14.593 1.00 97.25 85 PRO A N 1
ATOM 717 C CA . PRO A 1 85 ? 7.157 -6.593 -15.924 1.00 97.25 85 PRO A CA 1
ATOM 718 C C . PRO A 1 85 ? 7.713 -5.164 -15.928 1.00 97.25 85 PRO A C 1
ATOM 720 O O . PRO A 1 85 ? 8.714 -4.905 -16.598 1.00 97.25 85 PRO A O 1
ATOM 723 N N . ALA A 1 86 ? 7.145 -4.249 -15.135 1.00 97.69 86 ALA A N 1
ATOM 724 C CA . ALA A 1 86 ? 7.654 -2.886 -15.060 1.00 97.69 86 ALA A CA 1
ATOM 725 C C . ALA A 1 86 ? 9.103 -2.825 -14.555 1.00 97.69 86 ALA A C 1
ATOM 727 O O . ALA A 1 86 ? 9.924 -2.132 -15.156 1.00 97.69 86 ALA A O 1
ATOM 728 N N . SER A 1 87 ? 9.446 -3.604 -13.523 1.00 97.12 87 SER A N 1
ATOM 729 C CA . SER A 1 87 ? 10.812 -3.685 -12.990 1.00 97.12 87 SER A CA 1
ATOM 730 C C . SER A 1 87 ? 11.820 -4.176 -14.034 1.00 97.12 87 SER A C 1
ATOM 732 O O . SER A 1 87 ? 12.937 -3.663 -14.106 1.00 97.12 87 SER A O 1
ATOM 734 N N . VAL A 1 88 ? 11.415 -5.101 -14.911 1.00 97.00 88 VAL A N 1
ATOM 735 C CA . VAL A 1 88 ? 12.265 -5.616 -15.991 1.00 97.00 88 VAL A CA 1
ATOM 736 C C . VAL A 1 88 ? 12.524 -4.548 -17.046 1.00 97.00 88 VAL A C 1
ATOM 738 O O . VAL A 1 88 ? 13.674 -4.346 -17.443 1.00 97.00 88 VAL A O 1
ATOM 741 N N . PHE A 1 89 ? 11.491 -3.827 -17.487 1.00 97.88 89 PHE A N 1
ATOM 742 C CA . PHE A 1 89 ? 11.670 -2.746 -18.460 1.00 97.88 89 PHE A CA 1
ATOM 743 C C . PHE A 1 89 ? 12.473 -1.582 -17.878 1.00 97.88 89 PHE A C 1
ATOM 745 O O . PHE A 1 89 ? 13.364 -1.065 -18.551 1.00 97.88 89 PHE A O 1
ATOM 752 N N . ILE A 1 90 ? 12.243 -1.234 -16.612 1.00 97.94 90 ILE A N 1
ATOM 753 C CA . ILE A 1 90 ? 13.059 -0.267 -15.872 1.00 97.94 90 ILE A CA 1
ATOM 754 C C . ILE A 1 90 ? 14.527 -0.715 -15.826 1.00 97.94 90 ILE A C 1
ATOM 756 O O . ILE A 1 90 ? 15.417 0.053 -16.190 1.00 97.94 90 ILE A O 1
ATOM 760 N N . GLY A 1 91 ? 14.799 -1.963 -15.439 1.00 96.56 91 GLY A N 1
ATOM 761 C CA . GLY A 1 91 ? 16.159 -2.503 -15.398 1.00 96.56 91 GLY A CA 1
ATOM 762 C C . GLY A 1 91 ? 16.829 -2.487 -16.772 1.00 96.56 91 GLY A C 1
ATOM 763 O O . GLY A 1 91 ? 18.011 -2.173 -16.897 1.00 96.56 91 GLY A O 1
ATOM 764 N N . LYS A 1 92 ? 16.061 -2.740 -17.832 1.00 95.75 92 LYS A N 1
ATOM 765 C CA . LYS A 1 92 ? 16.533 -2.668 -19.215 1.00 95.75 92 LYS A CA 1
ATOM 766 C C . LYS A 1 9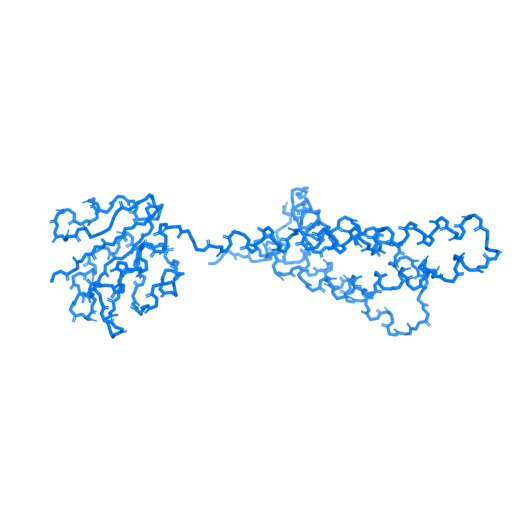2 ? 16.859 -1.238 -19.656 1.00 95.75 92 LYS A C 1
ATOM 768 O O . LYS A 1 92 ? 17.870 -1.042 -20.332 1.00 95.75 92 LYS A O 1
ATOM 773 N N . PHE A 1 93 ? 16.047 -0.255 -19.264 1.00 97.25 93 PHE A N 1
ATOM 774 C CA . PHE A 1 93 ? 16.355 1.166 -19.437 1.00 97.25 93 PHE A CA 1
ATOM 775 C C . PHE A 1 93 ? 17.675 1.519 -18.747 1.00 97.25 93 PHE A C 1
ATOM 777 O O . PHE A 1 93 ? 18.583 2.032 -19.400 1.00 97.25 93 PHE A O 1
ATOM 784 N N . LEU A 1 94 ? 17.823 1.167 -17.467 1.00 96.69 94 LEU A N 1
ATOM 785 C CA . LEU A 1 94 ? 19.039 1.446 -16.704 1.00 96.69 94 LEU A CA 1
ATOM 786 C C . LEU A 1 94 ? 20.258 0.782 -17.346 1.00 96.69 94 LEU A C 1
ATOM 788 O O . LEU A 1 94 ? 21.240 1.458 -17.613 1.00 96.69 94 LEU A O 1
ATOM 792 N N . ASN A 1 95 ? 20.175 -0.494 -17.720 1.00 94.44 95 ASN A N 1
ATOM 793 C CA . ASN A 1 95 ? 21.274 -1.192 -18.389 1.00 94.44 95 ASN A CA 1
ATOM 794 C C . ASN A 1 95 ? 21.695 -0.537 -19.721 1.00 94.44 95 ASN A C 1
ATOM 796 O O . ASN A 1 95 ? 22.844 -0.657 -20.137 1.00 94.44 95 ASN A O 1
ATOM 800 N N . LYS A 1 96 ? 20.772 0.130 -20.425 1.00 93.81 96 LYS A N 1
ATOM 801 C CA . LYS A 1 96 ? 21.070 0.802 -21.697 1.00 93.81 96 LYS A CA 1
ATOM 802 C C . LYS A 1 96 ? 21.597 2.225 -21.512 1.00 93.81 96 LYS A C 1
ATOM 804 O O . LYS A 1 96 ? 22.410 2.666 -22.326 1.00 93.81 96 LYS A O 1
ATOM 809 N N . CYS A 1 97 ? 21.081 2.947 -20.524 1.00 93.50 97 CYS A N 1
ATOM 810 C CA . CYS A 1 97 ? 21.249 4.392 -20.406 1.00 93.50 97 CYS A CA 1
ATOM 811 C C . CYS A 1 97 ? 22.161 4.812 -19.247 1.00 93.50 97 CYS A C 1
ATOM 813 O O . CYS A 1 97 ? 22.752 5.886 -19.326 1.00 93.50 97 CYS A O 1
ATOM 815 N N . LEU A 1 98 ? 22.316 3.983 -18.214 1.00 91.56 98 LEU A N 1
ATOM 816 C CA . LEU A 1 98 ? 23.185 4.233 -17.068 1.00 91.56 98 LEU A CA 1
ATOM 817 C C . LEU A 1 98 ? 24.547 3.562 -17.282 1.00 91.56 98 LEU A C 1
ATOM 819 O O . LEU A 1 98 ? 24.675 2.342 -17.211 1.00 91.56 98 LEU A O 1
ATOM 823 N N . ASP A 1 99 ? 25.578 4.372 -17.512 1.00 86.44 99 ASP A N 1
ATOM 824 C CA . ASP A 1 99 ? 26.967 3.917 -17.615 1.00 86.44 99 ASP A CA 1
ATOM 825 C C . ASP A 1 99 ? 27.860 4.802 -16.737 1.00 86.44 99 ASP A C 1
ATOM 827 O O . ASP A 1 99 ? 28.116 5.971 -17.041 1.00 86.44 99 ASP A O 1
ATOM 831 N N . PHE A 1 100 ? 28.337 4.237 -15.627 1.00 79.00 100 PHE A N 1
ATOM 832 C CA . PHE A 1 100 ? 29.201 4.927 -14.667 1.00 79.00 100 PHE A CA 1
ATOM 833 C C . PHE A 1 100 ? 30.627 5.152 -15.192 1.00 79.00 100 PHE A C 1
ATOM 835 O O . PHE A 1 100 ? 31.358 5.992 -14.664 1.00 79.00 100 PHE A O 1
ATOM 842 N N . SER A 1 101 ? 31.042 4.444 -16.248 1.00 79.19 101 SER A N 1
ATOM 843 C CA . SER A 1 101 ? 32.358 4.636 -16.867 1.00 79.19 101 SER A CA 1
ATOM 844 C C . SER A 1 101 ? 32.456 5.948 -17.654 1.00 79.19 101 SER A C 1
ATOM 846 O O . SER A 1 101 ? 33.560 6.426 -17.933 1.00 79.19 101 SER A O 1
ATOM 848 N N . VAL A 1 102 ? 31.311 6.581 -17.935 1.00 75.75 102 VAL A N 1
ATOM 849 C CA . VAL A 1 102 ? 31.194 7.846 -18.672 1.00 75.75 102 VAL A CA 1
ATOM 850 C C . VAL A 1 102 ? 31.897 9.018 -17.977 1.00 75.75 102 VAL A C 1
ATOM 852 O O . VAL A 1 102 ? 32.359 9.946 -18.643 1.00 75.75 102 VAL A O 1
ATOM 855 N N . PHE A 1 103 ? 32.074 8.944 -16.656 1.00 67.25 103 PHE A N 1
ATOM 856 C CA . PHE A 1 103 ? 32.797 9.949 -15.868 1.00 67.25 103 PHE A CA 1
ATOM 857 C C . PHE A 1 103 ? 34.323 9.774 -15.879 1.00 67.25 103 PHE A C 1
ATOM 859 O O . PHE A 1 103 ? 35.038 10.672 -15.447 1.00 67.25 103 PHE A O 1
ATOM 866 N N . LYS A 1 104 ? 34.836 8.641 -16.381 1.00 70.44 104 LYS A N 1
ATOM 867 C CA . LYS A 1 104 ? 36.276 8.317 -16.400 1.00 70.44 104 LYS A CA 1
ATOM 868 C C . LYS A 1 104 ? 36.922 8.411 -17.788 1.00 70.44 104 LYS A C 1
ATOM 870 O O . LYS A 1 104 ? 38.142 8.359 -17.886 1.00 70.44 104 LYS A O 1
ATOM 875 N N . LYS A 1 105 ? 36.139 8.520 -18.866 1.00 62.12 105 LYS A N 1
ATOM 876 C CA . LYS A 1 105 ? 36.624 8.498 -20.261 1.00 62.12 105 LYS A CA 1
ATOM 877 C C . LYS A 1 105 ? 36.193 9.744 -21.047 1.00 62.12 105 LYS A C 1
ATOM 879 O O . LYS A 1 105 ? 35.258 10.450 -20.666 1.00 62.12 105 LYS A O 1
ATOM 884 N N . SER A 1 106 ? 36.839 9.969 -22.195 1.00 69.81 106 SER A N 1
ATOM 885 C CA . SER A 1 106 ? 36.467 10.993 -23.186 1.00 69.81 106 SER A CA 1
ATOM 886 C C . SER A 1 106 ? 35.195 10.598 -23.960 1.00 69.81 106 SER A C 1
ATOM 888 O O . SER A 1 106 ? 35.228 10.289 -25.147 1.00 69.81 106 SER A O 1
ATOM 890 N N . PHE A 1 107 ? 34.059 10.516 -23.264 1.00 76.94 107 PHE A N 1
ATOM 891 C CA . PHE A 1 107 ? 32.744 10.317 -23.884 1.00 76.94 107 PHE A CA 1
ATOM 892 C C . PHE A 1 107 ? 32.152 11.642 -24.380 1.00 76.94 107 PHE A C 1
ATOM 894 O O . PHE A 1 107 ? 32.433 12.712 -23.828 1.00 76.94 107 PHE A O 1
ATOM 901 N N . SER A 1 108 ? 31.268 11.558 -25.380 1.00 82.88 108 SER A N 1
ATOM 902 C CA . SER A 1 108 ? 30.537 12.715 -25.910 1.00 82.88 108 SER A CA 1
ATOM 903 C C . SER A 1 108 ? 29.610 13.340 -24.858 1.00 82.88 108 SER A C 1
ATOM 905 O O . SER A 1 108 ? 29.088 12.652 -23.975 1.00 82.88 108 SER A O 1
ATOM 907 N N . PHE A 1 109 ? 29.341 14.644 -24.988 1.00 85.69 109 PHE A N 1
ATOM 908 C CA . PHE A 1 109 ? 28.409 15.371 -24.114 1.00 85.69 109 PHE A CA 1
ATOM 909 C C . PHE A 1 109 ? 27.033 14.686 -24.023 1.00 85.69 109 PHE A C 1
ATOM 911 O O . PHE A 1 109 ? 26.471 14.553 -22.939 1.00 85.69 109 PHE A O 1
ATOM 918 N N . LYS A 1 110 ? 26.532 14.153 -25.146 1.00 88.38 110 LYS A N 1
ATOM 919 C CA . LYS A 1 110 ? 25.256 13.427 -25.215 1.00 88.38 110 LYS A CA 1
ATOM 920 C C . LYS A 1 110 ? 25.228 12.189 -24.311 1.00 88.38 110 LYS A C 1
ATOM 922 O O . LYS A 1 110 ? 24.236 11.958 -23.629 1.00 88.38 110 LYS A O 1
ATOM 927 N N . GLN A 1 111 ? 26.301 11.397 -24.286 1.00 87.56 111 GLN A N 1
ATOM 928 C CA . GLN A 1 111 ? 26.382 10.196 -23.441 1.00 87.56 111 GLN A CA 1
ATOM 929 C C . GLN A 1 111 ? 26.456 10.558 -21.955 1.00 87.56 111 GLN A C 1
ATOM 931 O O . GLN A 1 111 ? 25.782 9.928 -21.144 1.00 87.56 111 GLN A O 1
ATOM 936 N N . LYS A 1 112 ? 27.207 11.614 -21.612 1.00 88.62 112 LYS A N 1
ATOM 937 C CA . LYS A 1 112 ? 27.251 12.171 -20.250 1.00 88.62 112 LYS A CA 1
ATOM 938 C C . LYS A 1 112 ? 25.866 12.614 -19.789 1.00 88.62 112 LYS A C 1
ATOM 940 O O . LYS A 1 112 ? 25.436 12.220 -18.713 1.00 88.62 112 LYS A O 1
ATOM 945 N N . PHE A 1 113 ? 25.145 13.355 -20.628 1.00 9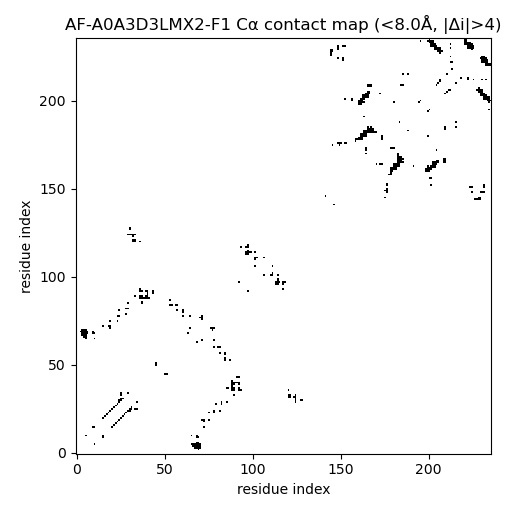2.00 113 PHE A N 1
ATOM 946 C CA . PHE A 1 113 ? 23.796 13.822 -20.315 1.00 92.00 113 PHE A CA 1
ATOM 947 C C . PHE A 1 113 ? 22.807 12.668 -20.093 1.00 92.00 113 PHE A C 1
ATOM 949 O O . PHE A 1 113 ? 22.093 12.664 -19.094 1.00 92.00 113 PHE A O 1
ATOM 956 N N . ILE A 1 114 ? 22.800 11.659 -20.974 1.00 93.25 114 ILE A N 1
ATOM 957 C CA . ILE A 1 114 ? 21.915 10.487 -20.842 1.00 93.25 114 ILE A CA 1
ATOM 958 C C . ILE A 1 114 ? 22.227 9.698 -19.563 1.00 93.25 114 ILE A C 1
ATOM 960 O O . ILE A 1 114 ? 21.301 9.348 -18.831 1.00 93.25 114 ILE A O 1
ATOM 964 N N . SER A 1 115 ? 23.508 9.443 -19.275 1.00 93.06 115 SER A N 1
ATOM 965 C CA . SER A 1 115 ? 23.914 8.690 -18.082 1.00 93.06 115 SER A CA 1
ATOM 966 C C . SER A 1 115 ? 23.564 9.441 -16.796 1.00 93.06 115 SER A C 1
ATOM 968 O O . SER A 1 115 ? 22.907 8.882 -15.919 1.00 93.06 115 SER A O 1
ATOM 970 N N . SER A 1 116 ? 23.881 10.739 -16.720 1.00 92.62 116 SER A N 1
ATOM 971 C CA . SER A 1 116 ? 23.516 11.585 -15.577 1.00 92.62 116 SER A CA 1
ATOM 972 C C . SER A 1 116 ? 22.003 11.703 -15.392 1.00 92.62 116 SER A C 1
ATOM 974 O O . SER A 1 116 ? 21.518 11.584 -14.270 1.00 92.62 116 SER A O 1
ATOM 976 N N . GLY A 1 117 ? 21.239 11.889 -16.474 1.00 95.00 117 GLY A N 1
ATOM 977 C CA . GLY A 1 117 ? 19.776 11.941 -16.419 1.00 95.00 117 GLY A CA 1
ATOM 978 C C . GLY A 1 117 ? 19.162 10.622 -15.943 1.00 95.00 117 GLY A C 1
ATOM 979 O O . GLY A 1 117 ? 18.239 10.626 -15.133 1.00 95.00 117 GLY A O 1
ATOM 980 N N . SER A 1 118 ? 19.718 9.489 -16.377 1.00 95.50 118 SER A N 1
ATOM 981 C CA . SER A 1 118 ? 19.284 8.158 -15.929 1.00 95.50 118 SER A CA 1
ATOM 982 C C . SER A 1 118 ? 19.599 7.923 -14.452 1.00 95.50 118 SER A C 1
ATOM 984 O O . SER A 1 118 ? 18.753 7.411 -13.723 1.00 95.50 118 SER A O 1
ATOM 986 N N . ALA A 1 119 ? 20.785 8.338 -13.993 1.00 95.31 119 ALA A N 1
ATOM 987 C CA . ALA A 1 119 ? 21.164 8.279 -12.583 1.00 95.31 119 ALA A CA 1
ATOM 988 C C . ALA A 1 119 ? 20.242 9.151 -11.720 1.00 95.31 119 ALA A C 1
ATOM 990 O O . ALA A 1 119 ? 19.770 8.703 -10.679 1.00 95.31 119 ALA A O 1
ATOM 991 N N . PHE A 1 120 ? 19.935 10.367 -12.180 1.00 96.38 120 PHE A N 1
ATOM 992 C CA . PHE A 1 120 ? 19.004 11.268 -11.507 1.00 96.38 120 PHE A CA 1
ATOM 993 C C . PHE A 1 120 ? 17.606 10.653 -11.384 1.00 96.38 120 PHE A C 1
ATOM 995 O O . PHE A 1 120 ? 17.076 10.589 -10.279 1.00 96.38 120 PHE A O 1
ATOM 1002 N N . LEU A 1 121 ? 17.033 10.131 -12.476 1.00 97.25 121 LEU A N 1
ATOM 1003 C CA . LEU A 1 121 ? 15.728 9.457 -12.434 1.00 97.25 121 LEU A CA 1
ATOM 1004 C C . LEU A 1 121 ? 15.726 8.266 -11.468 1.00 97.25 121 LEU A C 1
ATOM 1006 O O . LEU A 1 121 ? 14.760 8.084 -10.729 1.00 97.25 121 LEU A O 1
ATOM 1010 N N . PHE A 1 122 ? 16.810 7.488 -11.431 1.00 96.62 122 PHE A N 1
ATOM 1011 C CA . PHE A 1 122 ? 16.934 6.360 -10.512 1.00 96.62 122 PHE A CA 1
ATOM 1012 C C . PHE A 1 122 ? 16.996 6.801 -9.042 1.00 96.62 122 PHE A C 1
ATOM 1014 O O . PHE A 1 122 ? 16.323 6.216 -8.196 1.00 96.62 122 PHE A O 1
ATOM 1021 N N . ILE A 1 123 ? 17.738 7.868 -8.736 1.00 97.19 123 ILE A N 1
ATOM 1022 C CA . ILE A 1 123 ? 17.787 8.454 -7.387 1.00 97.19 123 ILE A CA 1
ATOM 1023 C C . ILE A 1 123 ? 16.411 8.996 -6.985 1.00 97.19 123 ILE A C 1
ATOM 1025 O O . ILE A 1 123 ? 15.953 8.734 -5.875 1.00 97.19 123 ILE A O 1
ATOM 1029 N N . VAL A 1 124 ? 15.726 9.708 -7.886 1.00 97.44 124 VAL A N 1
ATOM 1030 C CA . VAL A 1 124 ? 14.376 10.237 -7.638 1.00 97.44 124 VAL A CA 1
ATOM 1031 C C . VAL A 1 124 ? 13.379 9.105 -7.388 1.00 97.44 124 VAL A C 1
ATOM 1033 O O . VAL A 1 124 ? 12.582 9.208 -6.461 1.00 97.44 124 VAL A O 1
ATOM 1036 N N . LEU A 1 125 ? 13.441 8.009 -8.152 1.00 96.56 125 LEU A N 1
ATOM 1037 C CA . LEU A 1 125 ? 12.619 6.816 -7.917 1.00 96.56 125 LEU A CA 1
ATOM 1038 C C . LEU A 1 125 ? 12.808 6.279 -6.491 1.00 96.56 125 LEU A C 1
ATOM 1040 O O . LEU A 1 125 ? 11.820 6.045 -5.795 1.00 96.56 125 LEU A O 1
ATOM 1044 N N . ILE A 1 126 ? 14.057 6.109 -6.042 1.00 96.38 126 ILE A N 1
ATOM 1045 C CA . ILE A 1 126 ? 14.360 5.625 -4.686 1.00 96.38 126 ILE A CA 1
ATOM 1046 C C . ILE A 1 126 ? 13.827 6.606 -3.638 1.00 96.38 126 ILE A C 1
ATOM 1048 O O . ILE A 1 126 ? 13.123 6.189 -2.722 1.00 96.38 126 ILE A O 1
ATOM 1052 N N . LEU A 1 127 ? 14.105 7.903 -3.793 1.00 96.94 127 LEU A N 1
ATOM 1053 C CA . LEU A 1 127 ? 13.666 8.936 -2.855 1.00 96.94 127 LEU A CA 1
ATOM 1054 C C . LEU A 1 127 ? 12.138 8.968 -2.716 1.00 96.94 127 LEU A C 1
ATOM 1056 O O . LEU A 1 127 ? 11.622 8.920 -1.602 1.00 96.94 127 LEU A O 1
ATOM 1060 N N . LEU A 1 128 ? 11.409 9.003 -3.835 1.00 95.25 128 LEU A N 1
ATOM 1061 C CA . LEU A 1 128 ? 9.944 8.999 -3.828 1.00 95.25 128 LEU A CA 1
ATOM 1062 C C . LEU A 1 128 ? 9.384 7.715 -3.209 1.00 95.25 128 LEU A C 1
ATOM 1064 O O . LEU A 1 128 ? 8.393 7.774 -2.482 1.00 95.25 128 LEU A O 1
ATOM 1068 N N . SER A 1 129 ? 10.030 6.572 -3.451 1.00 93.25 129 SER A N 1
ATOM 1069 C CA . SER A 1 129 ? 9.637 5.293 -2.850 1.00 93.25 129 SER A CA 1
ATOM 1070 C C . SER A 1 129 ? 9.812 5.305 -1.328 1.00 93.25 129 SER A C 1
ATOM 1072 O O . SER A 1 129 ? 8.908 4.883 -0.610 1.00 93.25 129 SER A O 1
ATOM 1074 N N . VAL A 1 130 ? 10.930 5.839 -0.822 1.00 94.88 130 VAL A N 1
ATOM 1075 C CA . VAL A 1 130 ? 11.192 5.961 0.624 1.00 94.88 130 VAL A CA 1
ATOM 1076 C C . VAL A 1 130 ? 10.198 6.915 1.282 1.00 94.88 130 VAL A C 1
ATOM 1078 O O . VAL A 1 130 ? 9.523 6.515 2.225 1.00 94.88 130 VAL A O 1
ATOM 1081 N N . LEU A 1 131 ? 10.022 8.124 0.738 1.00 93.50 131 LEU A N 1
ATOM 1082 C CA . LEU A 1 131 ? 9.059 9.104 1.262 1.00 93.50 131 LEU A CA 1
ATOM 1083 C C . LEU A 1 131 ? 7.632 8.542 1.297 1.00 93.50 131 LEU A C 1
ATOM 1085 O O . LEU A 1 131 ? 6.853 8.827 2.208 1.00 93.50 131 LEU A O 1
ATOM 1089 N N . ARG A 1 132 ? 7.273 7.717 0.306 1.00 90.25 132 ARG A N 1
ATOM 1090 C CA . ARG A 1 132 ? 5.978 7.038 0.268 1.00 90.25 132 ARG A CA 1
ATOM 1091 C C . ARG A 1 132 ? 5.844 6.022 1.398 1.00 90.25 132 ARG A C 1
ATOM 1093 O O . ARG A 1 132 ? 4.807 6.014 2.055 1.00 90.25 132 ARG A O 1
ATOM 1100 N N . ILE A 1 133 ? 6.855 5.180 1.608 1.00 91.19 133 ILE A N 1
ATOM 1101 C CA . ILE A 1 133 ? 6.863 4.181 2.685 1.00 91.19 133 ILE A CA 1
ATOM 1102 C C . ILE A 1 133 ? 6.802 4.874 4.046 1.00 91.19 133 ILE A C 1
ATOM 1104 O O . ILE A 1 133 ? 5.978 4.494 4.871 1.00 91.19 133 ILE A O 1
ATOM 1108 N N . GLU A 1 134 ? 7.588 5.926 4.264 1.00 91.62 134 GLU A N 1
ATOM 1109 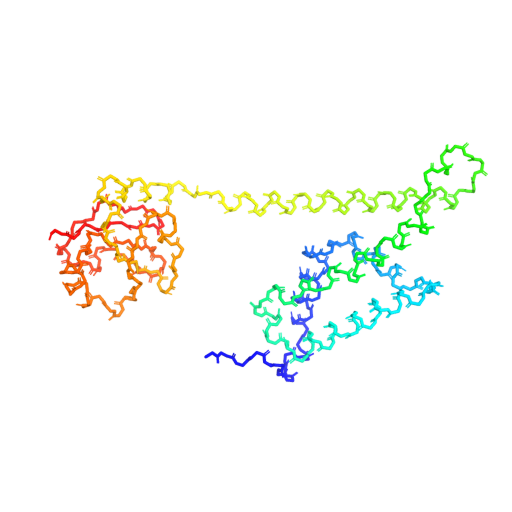C CA . GLU A 1 134 ? 7.553 6.708 5.505 1.00 91.62 134 GLU A CA 1
ATOM 1110 C C . GLU A 1 134 ? 6.171 7.312 5.764 1.00 91.62 134 GLU A C 1
ATOM 1112 O O . GLU A 1 134 ? 5.649 7.200 6.869 1.00 91.62 134 GLU A O 1
ATOM 1117 N N . ASN A 1 135 ? 5.530 7.886 4.742 1.00 89.38 135 ASN A N 1
ATOM 1118 C CA . ASN A 1 135 ? 4.173 8.425 4.859 1.00 89.38 135 ASN A CA 1
ATOM 1119 C C . ASN A 1 135 ? 3.100 7.347 5.093 1.00 89.38 135 ASN A C 1
ATOM 1121 O O . ASN A 1 135 ? 2.028 7.649 5.611 1.00 89.38 135 ASN A O 1
ATOM 1125 N N . LEU A 1 136 ? 3.333 6.103 4.667 1.00 87.56 136 LEU A N 1
ATOM 1126 C CA . LEU A 1 136 ? 2.445 4.986 4.995 1.00 87.56 136 LEU A CA 1
ATOM 1127 C C . LEU A 1 136 ? 2.659 4.552 6.446 1.00 87.56 136 LEU A C 1
ATOM 1129 O O . LEU A 1 136 ? 1.698 4.473 7.199 1.00 87.56 136 LEU A O 1
ATOM 1133 N N . LEU A 1 137 ? 3.911 4.355 6.859 1.00 87.75 137 LEU A N 1
ATOM 1134 C CA . LEU A 1 137 ? 4.254 3.934 8.218 1.00 87.75 137 LEU A CA 1
ATOM 1135 C C . LEU A 1 137 ? 3.863 4.972 9.274 1.00 87.75 137 LEU A C 1
ATOM 1137 O O . LEU A 1 137 ? 3.418 4.599 10.357 1.00 87.75 137 LEU A O 1
ATOM 1141 N N . SER A 1 138 ? 3.972 6.266 8.970 1.00 84.06 138 SER A N 1
ATOM 1142 C CA . SER A 1 138 ? 3.562 7.326 9.895 1.00 84.06 138 SER A CA 1
ATOM 1143 C C . SER A 1 138 ? 2.063 7.283 10.203 1.00 84.06 138 SER A C 1
ATOM 1145 O O . SER A 1 138 ? 1.667 7.569 11.331 1.00 84.06 138 SER A O 1
ATOM 1147 N N . LYS A 1 139 ? 1.234 6.856 9.241 1.00 80.94 139 LYS A N 1
ATOM 1148 C CA . LYS A 1 139 ? -0.221 6.690 9.410 1.00 80.94 139 LYS A CA 1
ATOM 1149 C C . LYS A 1 139 ? -0.610 5.435 10.187 1.00 80.94 139 LYS A C 1
ATOM 1151 O O . LYS A 1 139 ? -1.711 5.392 10.720 1.00 80.94 139 LYS A O 1
ATOM 1156 N N . GLU A 1 140 ? 0.277 4.445 10.259 1.00 77.44 140 GLU A N 1
ATOM 1157 C CA . GLU A 1 140 ? 0.070 3.200 11.012 1.00 77.44 140 GLU A CA 1
ATOM 1158 C C . GLU A 1 140 ? 0.471 3.328 12.492 1.00 77.44 140 GLU A C 1
ATOM 1160 O O . GLU A 1 140 ? 0.300 2.390 13.275 1.00 77.44 140 GLU A O 1
ATOM 1165 N N . THR A 1 141 ? 1.012 4.478 12.913 1.00 75.94 141 THR A N 1
ATOM 1166 C CA . THR A 1 141 ? 1.286 4.711 14.334 1.00 75.94 141 THR A CA 1
ATOM 1167 C C . THR A 1 141 ? -0.022 4.676 15.126 1.00 75.94 141 THR A C 1
ATOM 1169 O O . THR A 1 141 ? -0.990 5.360 14.791 1.00 75.94 141 THR A O 1
ATOM 1172 N N . LYS A 1 142 ? -0.070 3.836 16.175 1.00 77.94 142 LYS A N 1
ATOM 1173 C CA . LYS A 1 142 ? -1.249 3.739 17.044 1.00 77.94 142 LYS A CA 1
ATOM 1174 C C . LYS A 1 142 ? -1.582 5.130 17.570 1.00 77.94 142 LYS A C 1
ATOM 1176 O O . LYS A 1 142 ? -0.739 5.767 18.202 1.00 77.94 142 LYS A O 1
ATOM 1181 N N . SER A 1 143 ? -2.812 5.579 17.328 1.00 87.50 143 SER A N 1
ATOM 1182 C CA . SER A 1 143 ? -3.269 6.847 17.881 1.00 87.50 143 SER A CA 1
ATOM 1183 C C . SER A 1 143 ? -3.232 6.797 19.407 1.00 87.50 143 SER A C 1
ATOM 1185 O O . SER A 1 143 ? -3.303 5.723 20.028 1.00 87.50 143 SER A O 1
ATOM 1187 N N . LYS A 1 144 ? -3.119 7.970 20.028 1.00 90.94 144 LYS A N 1
ATOM 1188 C CA . LYS A 1 144 ? -3.167 8.085 21.486 1.00 90.94 144 LYS A CA 1
ATOM 1189 C C . LYS A 1 144 ? -4.473 7.485 22.017 1.00 90.94 144 LYS A C 1
ATOM 1191 O O . LYS A 1 144 ? -4.458 6.719 22.973 1.00 90.94 144 LYS A O 1
ATOM 1196 N N . GLU A 1 145 ? -5.573 7.735 21.318 1.00 92.81 145 GLU A N 1
ATOM 1197 C CA . GLU A 1 145 ? -6.920 7.264 21.628 1.00 92.81 145 GLU A CA 1
ATOM 1198 C C . GLU A 1 145 ? -7.034 5.733 21.578 1.00 92.81 145 GLU A C 1
ATOM 1200 O O . GLU A 1 145 ? -7.682 5.126 22.435 1.00 92.81 145 GLU A O 1
ATOM 1205 N N . LEU A 1 146 ? -6.398 5.090 20.593 1.00 92.31 146 LEU A N 1
ATOM 1206 C CA . LEU A 1 146 ? -6.367 3.630 20.477 1.00 92.31 146 LEU A CA 1
ATOM 1207 C C . LEU A 1 146 ? -5.466 2.996 21.545 1.00 92.31 146 LEU A C 1
ATOM 120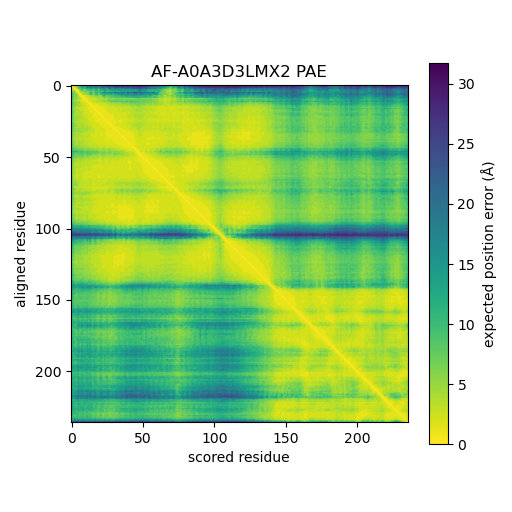9 O O . LEU A 1 146 ? -5.750 1.900 22.036 1.00 92.31 146 LEU A O 1
ATOM 1213 N N . THR A 1 147 ? -4.391 3.689 21.918 1.00 93.44 147 THR A N 1
ATOM 1214 C CA . THR A 1 147 ? -3.495 3.271 23.003 1.00 93.44 147 THR A CA 1
ATOM 1215 C C . THR A 1 147 ? -4.230 3.306 24.344 1.00 93.44 147 THR A C 1
ATOM 1217 O O . THR A 1 147 ? -4.259 2.298 25.044 1.00 93.44 147 THR A O 1
ATOM 1220 N N . GLU A 1 148 ? -4.940 4.397 24.643 1.00 95.44 148 GLU A N 1
ATOM 1221 C CA . GLU A 1 148 ? -5.794 4.525 25.834 1.00 95.44 148 GLU A CA 1
ATOM 1222 C C . GLU A 1 148 ? -6.884 3.442 25.893 1.00 95.44 148 GLU A C 1
ATOM 1224 O O . GLU A 1 148 ? -7.133 2.863 26.956 1.00 95.44 148 GLU A O 1
ATOM 1229 N N . LEU A 1 149 ? -7.517 3.124 24.755 1.00 95.75 149 LEU A N 1
ATOM 1230 C CA . LEU A 1 149 ? -8.480 2.023 24.661 1.00 95.75 149 LEU A CA 1
ATOM 1231 C C . LEU A 1 149 ? -7.836 0.681 25.009 1.00 95.75 149 LEU A C 1
ATOM 1233 O O . LEU A 1 149 ? -8.389 -0.073 25.809 1.00 95.75 149 LEU A O 1
ATOM 1237 N N . THR A 1 150 ? -6.672 0.399 24.425 1.00 94.81 150 THR A N 1
ATOM 1238 C CA . THR A 1 150 ? -5.934 -0.852 24.643 1.00 94.81 150 THR A CA 1
ATOM 1239 C C . THR A 1 150 ? -5.576 -1.016 26.118 1.00 94.81 150 THR A C 1
ATOM 1241 O O . THR A 1 150 ? -5.931 -2.026 26.722 1.00 94.81 150 THR A O 1
ATOM 1244 N N . GLU A 1 151 ? -4.989 0.012 26.735 1.00 95.44 151 GLU A N 1
ATOM 1245 C CA . GLU A 1 151 ? -4.654 -0.003 28.162 1.00 95.44 151 GLU A CA 1
ATOM 1246 C C . GLU A 1 151 ? -5.890 -0.161 29.054 1.00 95.44 151 GLU A C 1
ATOM 1248 O O . GLU A 1 151 ? -5.848 -0.854 30.071 1.00 95.44 151 GLU A O 1
ATOM 1253 N N . THR A 1 152 ? -7.006 0.480 28.695 1.00 96.25 152 THR A N 1
ATOM 1254 C CA . THR A 1 152 ? -8.256 0.365 29.457 1.00 96.25 152 THR A CA 1
ATOM 1255 C C . THR A 1 152 ? -8.796 -1.060 29.410 1.00 96.25 152 THR A C 1
ATOM 1257 O O . THR A 1 152 ? -9.218 -1.588 30.441 1.00 96.25 152 THR A O 1
ATOM 1260 N N . VAL A 1 153 ? -8.774 -1.698 28.237 1.00 96.00 153 VAL A N 1
ATOM 1261 C CA . VAL A 1 153 ? -9.203 -3.094 28.071 1.00 96.00 153 VAL A CA 1
ATOM 1262 C C . VAL A 1 153 ? -8.293 -4.033 28.857 1.00 96.00 153 VAL A C 1
ATOM 1264 O O . VAL A 1 153 ? -8.802 -4.903 29.564 1.00 96.00 153 VAL A O 1
ATOM 1267 N N . GLU A 1 154 ? -6.976 -3.842 28.802 1.00 95.25 154 GLU A N 1
ATOM 1268 C CA . GLU A 1 154 ? -6.010 -4.655 29.550 1.00 95.25 154 GLU A CA 1
ATOM 1269 C C . GLU A 1 154 ? -6.198 -4.544 31.067 1.00 95.25 154 GLU A C 1
ATOM 1271 O O . GLU A 1 154 ? -6.179 -5.559 31.759 1.00 95.25 154 GLU A O 1
ATOM 1276 N N . LYS A 1 155 ? -6.458 -3.338 31.589 1.00 95.69 155 LYS A N 1
ATOM 1277 C CA . LYS A 1 155 ? -6.702 -3.108 33.026 1.00 95.69 155 LYS A CA 1
ATOM 1278 C C . LYS A 1 155 ? -8.030 -3.693 33.519 1.00 95.69 155 LYS A C 1
ATOM 1280 O O . LYS A 1 155 ? -8.158 -3.985 34.704 1.00 95.69 155 LYS A O 1
ATOM 1285 N N . ASN A 1 156 ? -9.023 -3.844 32.639 1.00 95.25 156 ASN A N 1
ATOM 1286 C CA . ASN A 1 156 ? -10.396 -4.215 33.009 1.00 95.25 156 ASN A CA 1
ATOM 1287 C C . ASN A 1 156 ? -10.837 -5.599 32.506 1.00 95.25 156 ASN A C 1
ATOM 1289 O O . ASN A 1 156 ? -12.013 -5.943 32.642 1.00 95.25 156 ASN A O 1
ATOM 1293 N N . SER A 1 157 ? -9.940 -6.392 31.915 1.00 94.25 157 SER A N 1
ATOM 1294 C CA . SER A 1 157 ? -10.262 -7.738 31.432 1.00 94.25 157 SER A CA 1
ATOM 1295 C C . SER A 1 157 ? -9.058 -8.675 31.454 1.00 94.25 157 SER A C 1
ATOM 1297 O O . SER A 1 157 ? -7.929 -8.270 31.175 1.00 94.25 157 SER A O 1
ATOM 1299 N N . ASN A 1 158 ? -9.307 -9.957 31.700 1.00 93.00 158 ASN A N 1
ATOM 1300 C CA . ASN A 1 158 ? -8.306 -11.013 31.583 1.00 93.00 158 ASN A CA 1
ATOM 1301 C C . ASN A 1 158 ? -8.153 -11.474 30.126 1.00 93.00 158 ASN A C 1
ATOM 1303 O O . ASN A 1 158 ? -9.046 -11.301 29.301 1.00 93.00 158 ASN A O 1
ATOM 1307 N N . ASN A 1 159 ? -7.046 -12.148 29.805 1.00 89.50 159 ASN A N 1
ATOM 1308 C CA . ASN A 1 159 ? -6.793 -12.660 28.448 1.00 89.50 159 ASN A CA 1
ATOM 1309 C C . ASN A 1 159 ? -7.831 -13.697 27.966 1.00 89.50 159 ASN A C 1
ATOM 1311 O O . ASN A 1 159 ? -8.004 -13.878 26.762 1.00 89.50 159 ASN A O 1
ATOM 1315 N N . SER A 1 160 ? -8.507 -14.392 28.887 1.00 91.12 160 SER A N 1
ATOM 1316 C CA . SER A 1 160 ? -9.589 -15.341 28.588 1.00 91.12 160 SER A CA 1
ATOM 1317 C C . SER A 1 160 ? -10.950 -14.676 28.379 1.00 91.12 160 SER A C 1
ATOM 1319 O O . SER A 1 160 ? -11.886 -15.332 27.908 1.00 91.12 160 SER A O 1
ATOM 1321 N N . ASP A 1 161 ? -11.082 -13.407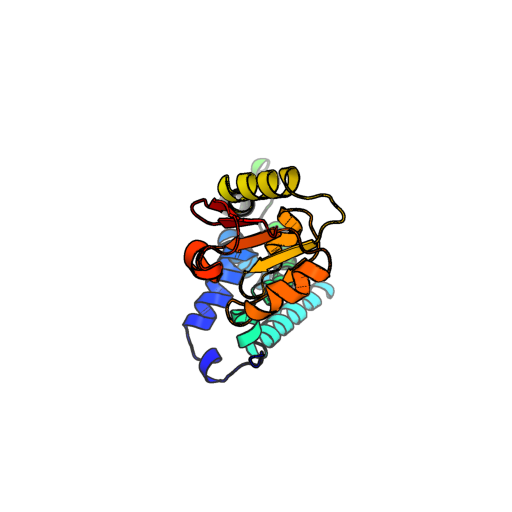 28.763 1.00 93.00 161 ASP A N 1
ATOM 1322 C CA . ASP A 1 161 ? -12.344 -12.688 28.684 1.00 93.00 161 ASP A CA 1
ATOM 1323 C C . ASP A 1 161 ? -12.632 -12.296 27.244 1.00 93.00 161 ASP A C 1
ATOM 1325 O O . ASP A 1 161 ? -11.737 -11.969 26.455 1.00 93.00 161 ASP A O 1
ATOM 1329 N N . LYS A 1 162 ? -13.914 -12.350 26.892 1.00 95.06 162 LYS A N 1
ATOM 1330 C CA . LYS A 1 162 ? -14.368 -11.950 25.570 1.00 95.06 162 LYS A CA 1
ATOM 1331 C C . LYS A 1 162 ? -14.888 -10.527 25.609 1.00 95.06 162 LYS A C 1
ATOM 1333 O O . LYS A 1 162 ? -15.374 -10.044 26.635 1.00 95.06 162 LYS A O 1
ATOM 1338 N N . ILE A 1 163 ? -14.817 -9.866 24.467 1.00 95.62 163 ILE A N 1
ATOM 1339 C CA . ILE A 1 163 ? -15.357 -8.520 24.305 1.00 95.62 163 ILE A CA 1
ATOM 1340 C C . ILE A 1 163 ? -16.356 -8.476 23.153 1.00 95.62 163 ILE A C 1
ATOM 1342 O O . ILE A 1 163 ? -16.364 -9.326 22.264 1.00 95.62 163 ILE A O 1
ATOM 1346 N N . ILE A 1 164 ? -17.219 -7.479 23.172 1.00 94.50 164 ILE A N 1
ATOM 1347 C CA . ILE A 1 164 ? -18.147 -7.184 22.087 1.00 94.50 164 ILE A CA 1
ATOM 1348 C C . ILE A 1 164 ? -17.599 -5.959 21.369 1.00 94.50 164 ILE A C 1
ATOM 1350 O O . ILE A 1 164 ? -17.250 -4.979 22.021 1.00 94.50 164 ILE A O 1
ATOM 1354 N N . SER A 1 165 ? -17.498 -6.010 20.045 1.00 94.38 165 SER A N 1
ATOM 1355 C CA . SER A 1 165 ? -17.003 -4.892 19.244 1.00 94.38 165 SER A CA 1
ATOM 1356 C C . SER A 1 165 ? -18.115 -4.332 18.359 1.00 94.38 165 SER A C 1
ATOM 1358 O O . SER A 1 165 ? -18.729 -5.076 17.597 1.00 94.38 165 SER A O 1
ATOM 1360 N N . LEU A 1 166 ? -18.376 -3.028 18.487 1.00 92.50 166 LEU A N 1
ATOM 1361 C CA . LEU A 1 166 ? -19.371 -2.269 17.725 1.00 92.50 166 LEU A CA 1
ATOM 1362 C C . LEU A 1 166 ? -18.672 -1.386 16.685 1.00 92.50 166 LEU A C 1
ATOM 1364 O O . LEU A 1 166 ? -18.465 -0.194 16.901 1.00 92.50 166 LEU A O 1
ATOM 1368 N N . THR A 1 167 ? -18.267 -1.994 15.573 1.00 87.31 167 THR A N 1
ATOM 1369 C CA . THR A 1 167 ? -17.403 -1.378 14.545 1.00 87.31 167 THR A CA 1
ATOM 1370 C C . THR A 1 167 ? -17.926 -1.607 13.122 1.00 87.31 167 THR A C 1
ATOM 1372 O O . THR A 1 167 ? -17.149 -1.644 12.168 1.00 87.31 167 THR A O 1
ATOM 1375 N N . GLN A 1 168 ? -19.237 -1.834 12.968 1.00 86.31 168 GLN A N 1
ATOM 1376 C CA . GLN A 1 168 ? -19.877 -2.130 11.675 1.00 86.31 168 GLN A CA 1
ATOM 1377 C C . GLN A 1 168 ? -19.183 -3.273 10.907 1.00 86.31 168 GLN A C 1
ATOM 1379 O O . GLN A 1 168 ? -18.820 -3.153 9.737 1.00 86.31 168 GLN A O 1
ATOM 1384 N N . GLY A 1 169 ? -18.918 -4.382 11.603 1.00 83.50 169 GLY A N 1
ATOM 1385 C CA . GLY A 1 169 ? -18.259 -5.555 11.026 1.00 83.50 169 GLY A CA 1
ATOM 1386 C C . GLY A 1 169 ? -16.734 -5.460 10.867 1.00 83.50 169 GLY A C 1
ATOM 1387 O O . GLY A 1 169 ? -16.142 -6.376 10.296 1.00 83.50 169 GLY A O 1
ATOM 1388 N N . ASN A 1 170 ? -16.068 -4.413 11.370 1.00 86.88 170 ASN A N 1
ATOM 1389 C CA . ASN A 1 170 ? -14.610 -4.279 11.293 1.00 86.88 170 ASN A CA 1
ATOM 1390 C C . ASN A 1 170 ? -13.882 -4.953 12.488 1.00 86.88 170 ASN A C 1
ATOM 1392 O O . ASN A 1 170 ? -13.905 -4.425 13.602 1.00 86.88 170 ASN A O 1
ATOM 1396 N N . PRO A 1 171 ? -13.151 -6.070 12.292 1.00 91.31 171 PRO A N 1
ATOM 1397 C CA . PRO A 1 171 ? -12.497 -6.804 13.381 1.00 91.31 171 PRO A CA 1
ATOM 1398 C C . PRO A 1 171 ? -11.205 -6.164 13.912 1.00 91.31 171 PRO A C 1
ATOM 1400 O O . PRO A 1 171 ? -10.622 -6.697 14.856 1.00 91.31 171 PRO A O 1
ATOM 1403 N N . VAL A 1 172 ? -10.722 -5.057 13.335 1.00 90.06 172 VAL A N 1
ATOM 1404 C CA . VAL A 1 172 ? -9.401 -4.469 13.644 1.00 90.06 172 VAL A CA 1
ATOM 1405 C C . VAL A 1 172 ? -9.212 -4.172 15.134 1.00 90.06 172 VAL A C 1
ATOM 1407 O O . VAL A 1 172 ? -8.106 -4.333 15.656 1.00 90.06 172 VAL A O 1
ATOM 1410 N N . LEU A 1 173 ? -10.271 -3.794 15.855 1.00 91.62 173 LEU A N 1
ATOM 1411 C CA . LEU A 1 173 ? -10.157 -3.520 17.287 1.00 91.62 173 LEU A CA 1
ATOM 1412 C C . LEU A 1 173 ? -9.758 -4.753 18.109 1.00 91.62 173 LEU A C 1
ATOM 1414 O O . LEU A 1 173 ? -8.965 -4.601 19.032 1.00 91.62 173 LEU A O 1
ATOM 1418 N N . PHE A 1 174 ? -10.201 -5.964 17.753 1.00 93.12 174 PHE A N 1
ATOM 1419 C CA . PHE A 1 174 ? -9.806 -7.189 18.467 1.00 93.12 174 PHE A CA 1
ATOM 1420 C C . PHE A 1 174 ? -8.300 -7.424 18.437 1.00 93.12 174 PHE A C 1
ATOM 1422 O O . PHE A 1 174 ? -7.711 -7.805 19.448 1.00 93.12 174 PHE A O 1
ATOM 1429 N N . TYR A 1 175 ? -7.682 -7.168 17.283 1.00 90.69 175 TYR A N 1
ATOM 1430 C CA . TYR A 1 175 ? -6.239 -7.297 17.114 1.00 90.69 175 TYR A CA 1
ATOM 1431 C C . TYR A 1 175 ? -5.487 -6.257 17.941 1.00 90.69 175 TYR A C 1
ATOM 1433 O O . TYR A 1 175 ? -4.467 -6.576 18.545 1.00 90.69 175 TYR A O 1
ATOM 1441 N N . ASN A 1 176 ? -6.006 -5.030 18.009 1.00 91.94 176 ASN A N 1
ATOM 1442 C CA . ASN A 1 176 ? -5.353 -3.951 18.743 1.00 91.94 176 ASN A CA 1
ATOM 1443 C C . ASN A 1 176 ? -5.395 -4.143 20.255 1.00 91.94 176 ASN A C 1
ATOM 1445 O O . ASN A 1 176 ? -4.386 -3.890 20.910 1.00 91.94 176 ASN A O 1
ATOM 1449 N N . VAL A 1 177 ? -6.528 -4.613 20.784 1.00 93.44 177 VAL A N 1
ATOM 1450 C CA . VAL A 1 177 ? -6.714 -4.831 22.227 1.00 93.44 177 VAL A CA 1
ATOM 1451 C C . VAL A 1 177 ? -6.358 -6.250 22.679 1.00 93.44 177 VAL A C 1
ATOM 1453 O O . VAL A 1 177 ? -6.491 -6.575 23.854 1.00 93.44 177 VAL A O 1
ATOM 1456 N N . ASN A 1 178 ? -5.933 -7.110 21.748 1.00 93.88 178 ASN A N 1
ATOM 1457 C CA . ASN A 1 178 ? -5.554 -8.499 21.996 1.00 93.88 178 ASN A CA 1
ATOM 1458 C C . ASN A 1 178 ? -6.620 -9.288 22.789 1.00 93.88 178 ASN A C 1
ATOM 1460 O O . ASN A 1 178 ? -6.344 -9.909 23.821 1.00 93.88 178 ASN A O 1
ATOM 1464 N N . ARG A 1 179 ? -7.874 -9.239 22.324 1.00 94.19 179 ARG A N 1
ATOM 1465 C CA . ARG A 1 179 ? -9.001 -9.996 22.899 1.00 94.19 179 ARG A CA 1
ATOM 1466 C C . ARG A 1 179 ? -9.803 -10.677 21.802 1.00 94.19 179 ARG A C 1
ATOM 1468 O O . ARG A 1 179 ? -9.866 -10.203 20.673 1.00 94.19 179 ARG A O 1
ATOM 1475 N N . LYS A 1 180 ? -10.448 -11.792 22.146 1.00 94.25 180 LYS A N 1
ATOM 1476 C CA . LYS A 1 180 ? -11.409 -12.481 21.269 1.00 94.25 180 LYS A CA 1
ATOM 1477 C C . LYS A 1 180 ? -12.827 -12.026 21.591 1.00 94.25 180 LYS A C 1
ATOM 1479 O O . LYS A 1 180 ? -13.079 -11.482 22.663 1.00 94.25 180 LYS A O 1
ATOM 1484 N N . GLY A 1 181 ? -13.772 -12.278 20.693 1.00 93.94 181 GLY A N 1
ATOM 1485 C CA . GLY A 1 181 ? -15.133 -11.835 20.933 1.00 93.94 181 GLY A CA 1
ATOM 1486 C C . GLY A 1 181 ? -16.050 -11.895 19.730 1.00 93.94 181 GLY A C 1
ATOM 1487 O O . GLY A 1 181 ? -15.849 -12.710 18.832 1.00 93.94 181 GLY A O 1
ATOM 1488 N N . TRP A 1 182 ? -17.053 -11.022 19.745 1.00 94.31 182 TRP A N 1
ATOM 1489 C CA . TRP A 1 182 ? -18.091 -10.945 18.721 1.00 94.31 182 TRP A CA 1
ATOM 1490 C C . TRP A 1 182 ? -18.184 -9.542 18.138 1.00 94.31 182 TRP A C 1
ATOM 1492 O O . TRP A 1 182 ? -18.195 -8.558 18.879 1.00 94.31 182 TRP A O 1
ATOM 1502 N N . LEU A 1 183 ? -18.276 -9.470 16.813 1.00 93.62 183 LEU A N 1
ATOM 1503 C CA . LEU A 1 183 ? -18.696 -8.264 16.109 1.00 93.62 183 LEU A CA 1
ATOM 1504 C C . LEU A 1 183 ? -20.210 -8.178 16.185 1.00 93.62 183 LEU A C 1
ATOM 1506 O O . LEU A 1 183 ? -20.882 -9.151 15.849 1.00 93.62 183 LEU A O 1
ATOM 1510 N N . LEU A 1 184 ? -20.717 -7.033 16.619 1.00 90.75 184 LEU A N 1
ATOM 1511 C CA . LEU A 1 184 ? -22.133 -6.715 16.551 1.00 90.75 184 LEU A CA 1
ATOM 1512 C C . LEU A 1 184 ? -22.323 -5.379 15.845 1.00 90.75 184 LEU A C 1
ATOM 1514 O O . LEU A 1 184 ? -21.518 -4.456 15.992 1.00 90.75 184 LEU A O 1
ATOM 1518 N N . ASP A 1 185 ? -23.439 -5.268 15.139 1.00 86.56 185 ASP A N 1
ATOM 1519 C CA . ASP A 1 185 ? -23.920 -3.985 14.650 1.00 86.56 185 ASP A CA 1
ATOM 1520 C C . ASP A 1 185 ? -24.837 -3.313 15.675 1.00 86.56 185 ASP A C 1
ATOM 1522 O O . ASP A 1 185 ? -25.383 -3.935 16.589 1.00 86.56 185 ASP A O 1
ATOM 1526 N N . LYS A 1 186 ? -25.056 -2.005 15.505 1.00 81.88 186 LYS A N 1
ATOM 1527 C CA . LYS A 1 186 ? -25.964 -1.218 16.356 1.00 81.88 186 LYS A CA 1
ATOM 1528 C C . LYS A 1 186 ? -27.393 -1.784 16.379 1.00 81.88 186 LYS A C 1
ATOM 1530 O O . LYS A 1 186 ? -28.106 -1.622 17.364 1.00 81.88 186 LYS A O 1
ATOM 1535 N N . SER A 1 187 ? -27.821 -2.442 15.308 1.00 83.50 187 SER A N 1
ATOM 1536 C CA . SER A 1 187 ? -29.126 -3.107 15.220 1.00 83.50 187 SER A CA 1
ATOM 1537 C C . SER A 1 187 ? -29.221 -4.371 16.081 1.00 83.50 187 SER A C 1
ATOM 1539 O O . SER A 1 187 ? -30.321 -4.833 16.358 1.00 83.50 187 SER A O 1
ATOM 1541 N N . GLU A 1 188 ? -28.095 -4.919 16.541 1.00 86.50 188 GLU A N 1
ATOM 1542 C CA . GLU A 1 188 ? -28.021 -6.189 17.268 1.00 86.50 188 GLU A CA 1
ATOM 1543 C C . GLU A 1 188 ? -27.737 -6.013 18.768 1.00 86.50 188 GLU A C 1
ATOM 1545 O O . GLU A 1 188 ? -27.385 -6.975 19.454 1.00 86.50 188 GLU A O 1
ATOM 1550 N N . ILE A 1 189 ? -27.912 -4.799 19.303 1.00 83.44 189 ILE A N 1
ATOM 1551 C CA . ILE A 1 189 ? -27.678 -4.459 20.721 1.00 83.44 189 ILE A CA 1
ATOM 1552 C C . ILE A 1 189 ? -28.454 -5.378 21.673 1.00 83.44 189 ILE A C 1
ATOM 1554 O O . ILE A 1 189 ? -27.970 -5.694 22.758 1.00 83.44 189 ILE A O 1
ATOM 1558 N N . GLU A 1 190 ? -29.621 -5.872 21.262 1.00 85.62 190 GLU A N 1
ATOM 1559 C CA . GLU A 1 190 ? -30.433 -6.809 22.049 1.00 85.62 190 GLU A CA 1
ATOM 1560 C C . GLU A 1 190 ? -29.689 -8.119 22.373 1.00 85.62 190 GLU A C 1
ATOM 1562 O O . GLU A 1 190 ? -29.945 -8.745 23.401 1.00 85.62 190 GLU A O 1
ATOM 1567 N N . LYS A 1 191 ? -28.699 -8.515 21.557 1.00 89.06 191 LYS A N 1
ATOM 1568 C CA . LYS A 1 191 ? -27.891 -9.724 21.787 1.00 89.06 191 LYS A CA 1
ATOM 1569 C C . LYS A 1 191 ? -26.860 -9.562 22.905 1.00 89.06 191 LYS A C 1
ATOM 1571 O O . LYS A 1 191 ? -26.350 -10.577 23.384 1.00 89.06 191 LYS A O 1
ATOM 1576 N N . ILE A 1 192 ? -26.554 -8.340 23.350 1.00 88.56 192 ILE A N 1
ATOM 1577 C CA . ILE A 1 192 ? -25.511 -8.068 24.357 1.00 88.56 192 ILE A CA 1
ATOM 1578 C C . ILE A 1 192 ? -25.758 -8.857 25.645 1.00 88.56 192 ILE A C 1
ATOM 1580 O O . ILE A 1 192 ? -24.831 -9.471 26.173 1.00 88.56 192 ILE A O 1
ATOM 1584 N N . ASP A 1 193 ? -27.007 -8.911 26.110 1.00 86.81 193 ASP A N 1
ATOM 1585 C CA . ASP A 1 193 ? -27.365 -9.625 27.339 1.00 86.81 193 ASP A CA 1
ATOM 1586 C C . ASP A 1 193 ? -27.099 -11.139 27.215 1.00 86.81 193 ASP A C 1
ATOM 1588 O O . ASP A 1 193 ? -26.620 -11.771 28.156 1.00 86.81 193 ASP A O 1
ATOM 1592 N N . SER A 1 194 ? -27.319 -11.719 26.030 1.00 89.81 194 SER A N 1
ATOM 1593 C CA . SER A 1 194 ? -27.009 -13.131 25.760 1.00 89.81 194 SER A CA 1
ATOM 1594 C C . SER A 1 194 ? -25.500 -13.404 25.688 1.00 89.81 194 SER A C 1
ATOM 1596 O O . SER A 1 194 ? -25.024 -14.448 26.137 1.00 89.81 194 SER A O 1
ATOM 1598 N N . LEU A 1 195 ? -24.720 -12.460 25.156 1.00 91.38 195 LEU A N 1
ATOM 1599 C CA . LEU A 1 195 ? -23.266 -12.593 25.030 1.00 91.38 195 LEU A CA 1
ATOM 1600 C C . LEU A 1 195 ? -22.552 -12.395 26.363 1.00 91.38 195 LEU A C 1
ATOM 1602 O O . LEU A 1 195 ? -21.536 -13.040 26.619 1.00 91.38 195 LEU A O 1
ATOM 1606 N N . LYS A 1 196 ? -23.118 -11.573 27.246 1.00 89.31 196 LYS A N 1
ATOM 1607 C CA . LYS A 1 196 ? -22.675 -11.438 28.633 1.00 89.31 196 LYS A CA 1
ATOM 1608 C C . LYS A 1 196 ? -22.654 -12.791 29.353 1.00 89.31 196 LYS A C 1
ATOM 1610 O O . LYS A 1 196 ? -21.654 -13.134 29.979 1.00 89.31 196 LYS A O 1
ATOM 1615 N N . ASN A 1 197 ? -23.687 -13.614 29.156 1.00 87.75 197 ASN A N 1
ATOM 1616 C CA . ASN A 1 197 ? -23.742 -14.981 29.694 1.00 87.75 197 ASN A CA 1
ATOM 1617 C C . ASN A 1 197 ? -22.675 -15.918 29.090 1.00 87.75 197 ASN A C 1
ATOM 1619 O O . ASN A 1 197 ? -22.388 -16.968 29.655 1.00 87.75 197 ASN A O 1
ATOM 1623 N N . ASN A 1 198 ? -22.047 -15.532 27.975 1.00 89.62 198 ASN A N 1
ATOM 1624 C CA . ASN A 1 198 ? -20.982 -16.271 27.294 1.00 89.62 198 ASN A CA 1
ATOM 1625 C C . ASN A 1 198 ? -19.573 -15.704 27.576 1.00 89.62 198 ASN A C 1
ATOM 1627 O O . ASN A 1 198 ? -18.674 -15.808 26.735 1.00 89.62 198 ASN A O 1
ATOM 1631 N N . ASN A 1 199 ? -19.364 -15.132 28.766 1.00 90.19 199 ASN A N 1
ATOM 1632 C CA . ASN A 1 199 ? -18.103 -14.535 29.226 1.00 90.19 199 ASN A CA 1
ATOM 1633 C C . ASN A 1 199 ? -17.687 -13.243 28.493 1.00 90.19 199 ASN A C 1
ATOM 1635 O O . ASN A 1 199 ? -16.496 -12.932 28.406 1.00 90.19 199 ASN A O 1
ATOM 1639 N N . ALA A 1 200 ? -18.646 -12.484 27.948 1.00 92.19 200 ALA A N 1
ATOM 1640 C CA . ALA A 1 200 ? -18.368 -11.124 27.494 1.00 92.19 200 ALA A CA 1
ATOM 1641 C C . ALA A 1 200 ? -18.283 -10.166 28.693 1.00 92.19 200 ALA A C 1
ATOM 1643 O O . ALA A 1 200 ? -19.220 -10.084 29.488 1.00 92.19 200 ALA A O 1
ATOM 1644 N N . LYS A 1 201 ? -17.172 -9.430 28.809 1.00 93.88 201 LYS A N 1
ATOM 1645 C CA . LYS A 1 201 ? -16.918 -8.497 29.923 1.00 93.88 201 LYS A CA 1
ATOM 1646 C C . LYS A 1 201 ? -16.945 -7.031 29.531 1.00 93.88 201 LYS A C 1
ATOM 1648 O O . LYS A 1 201 ? -17.334 -6.197 30.342 1.00 93.88 201 LYS A O 1
ATOM 1653 N N . LEU A 1 202 ? -16.554 -6.717 28.303 1.00 95.19 202 LEU A N 1
ATOM 1654 C CA . LEU A 1 202 ? -16.470 -5.344 27.819 1.00 95.19 202 LEU A CA 1
ATOM 1655 C C . LEU A 1 202 ? -17.182 -5.208 26.477 1.00 95.19 202 LEU A C 1
ATOM 1657 O O . LEU A 1 202 ? -17.179 -6.139 25.668 1.00 95.19 202 LEU A O 1
ATOM 1661 N N . ILE A 1 203 ? -17.738 -4.028 26.227 1.00 94.38 203 ILE A N 1
ATOM 1662 C CA . ILE A 1 203 ? -18.103 -3.568 24.890 1.00 94.38 203 ILE A CA 1
ATOM 1663 C C . ILE A 1 203 ? -17.114 -2.477 24.503 1.00 94.38 203 ILE A C 1
ATOM 1665 O O . ILE A 1 203 ? -16.905 -1.533 25.261 1.00 94.38 203 ILE A O 1
ATOM 1669 N N . ILE A 1 204 ? -16.544 -2.584 23.314 1.00 95.00 204 ILE A N 1
ATOM 1670 C CA . ILE A 1 204 ? -15.716 -1.544 22.712 1.00 95.00 204 ILE A CA 1
ATOM 1671 C C . ILE A 1 204 ? -16.293 -1.149 21.360 1.00 95.00 204 ILE A C 1
ATOM 1673 O O . ILE A 1 204 ? -16.954 -1.946 20.696 1.00 95.00 204 ILE A O 1
ATOM 1677 N N . GLY A 1 205 ? -16.017 0.062 20.911 1.00 93.38 205 GLY A N 1
ATOM 1678 C CA . GLY A 1 205 ? -16.416 0.491 19.578 1.00 93.38 205 GLY A CA 1
ATOM 1679 C C . GLY A 1 205 ? -15.805 1.826 19.215 1.00 93.38 205 GLY A C 1
ATOM 1680 O O . GLY A 1 205 ? -15.271 2.536 20.072 1.00 93.38 205 GLY A O 1
ATOM 1681 N N . ASP A 1 206 ? -15.881 2.150 17.932 1.00 92.06 206 ASP A N 1
ATOM 1682 C CA . ASP A 1 206 ? -15.564 3.480 17.438 1.00 92.06 206 ASP A CA 1
ATOM 1683 C C . ASP A 1 206 ? -16.841 4.322 17.332 1.00 92.06 206 ASP A C 1
ATOM 1685 O O . ASP A 1 206 ? -17.921 3.843 16.965 1.00 92.06 206 ASP A O 1
ATOM 1689 N N . LYS A 1 207 ? -16.726 5.606 17.664 1.00 91.31 207 LYS A N 1
ATOM 1690 C CA . LYS A 1 207 ? -17.869 6.527 17.673 1.00 91.31 207 LYS A CA 1
ATOM 1691 C C . LYS A 1 207 ? -18.448 6.766 16.287 1.00 91.31 207 LYS A C 1
ATOM 1693 O O . LYS A 1 207 ? -19.640 7.039 16.172 1.00 91.31 207 LYS A O 1
ATOM 1698 N N . LYS A 1 208 ? -17.629 6.659 15.237 1.00 88.88 208 LYS A N 1
ATOM 1699 C CA . LYS A 1 208 ? -18.080 6.840 13.850 1.00 88.88 208 LYS A CA 1
ATOM 1700 C C . LYS A 1 208 ? -19.085 5.758 13.457 1.00 88.88 208 LYS A C 1
ATOM 1702 O O . LYS A 1 208 ? -20.084 6.065 12.814 1.00 88.88 208 LYS A O 1
ATOM 1707 N N . SER A 1 209 ? -18.848 4.524 13.889 1.00 86.62 209 SER A N 1
ATOM 1708 C CA . SER A 1 209 ? -19.670 3.363 13.550 1.00 86.62 209 SER A CA 1
ATOM 1709 C C . SER A 1 209 ? -20.858 3.178 14.490 1.00 86.62 209 SER A C 1
ATOM 1711 O O . SER A 1 209 ? -21.971 2.906 14.031 1.00 86.62 209 SER A O 1
ATOM 1713 N N . ALA A 1 210 ? -20.647 3.316 15.802 1.00 86.38 210 ALA A N 1
ATOM 1714 C CA . ALA A 1 210 ? -21.669 3.003 16.805 1.00 86.38 210 ALA A CA 1
ATOM 1715 C C . ALA A 1 210 ? -22.462 4.234 17.292 1.00 86.38 210 ALA A C 1
ATOM 1717 O O . ALA A 1 210 ? -23.596 4.100 17.764 1.00 86.38 210 ALA A O 1
ATOM 1718 N N . GLY A 1 211 ? -21.909 5.440 17.134 1.00 86.75 211 GLY A N 1
ATOM 1719 C CA . GLY A 1 211 ? -22.448 6.676 17.699 1.00 86.75 211 GLY A CA 1
ATOM 1720 C C . GLY A 1 211 ? -22.061 6.876 19.167 1.00 86.75 211 GLY A C 1
ATOM 1721 O O . GLY A 1 211 ? -21.038 6.376 19.631 1.00 86.75 211 GLY A O 1
ATOM 1722 N N . ASP A 1 212 ? -22.877 7.639 19.897 1.00 86.12 212 ASP A N 1
ATOM 1723 C CA . ASP A 1 212 ? -22.623 7.961 21.304 1.00 86.12 212 ASP A CA 1
ATOM 1724 C C . ASP A 1 212 ? -22.857 6.739 22.224 1.00 86.12 212 ASP A C 1
ATOM 1726 O O . ASP A 1 212 ? -23.980 6.213 22.252 1.00 86.12 212 ASP A O 1
ATOM 1730 N N . PRO A 1 213 ? -21.851 6.294 23.010 1.00 85.69 213 PRO A N 1
ATOM 1731 C CA . PRO A 1 213 ? -22.002 5.185 23.953 1.00 85.69 213 PRO A CA 1
ATOM 1732 C C . PRO A 1 213 ? -23.110 5.390 24.992 1.00 85.69 213 PRO A C 1
ATOM 1734 O O . PRO A 1 213 ? -23.726 4.407 25.408 1.00 85.69 213 PRO A O 1
ATOM 1737 N N . ALA A 1 214 ? -23.421 6.630 25.380 1.00 81.75 214 ALA A N 1
ATOM 1738 C CA . ALA A 1 214 ? -24.488 6.909 26.345 1.00 81.75 214 ALA A CA 1
ATOM 1739 C C . ALA A 1 214 ? -25.875 6.501 25.815 1.00 81.75 214 ALA A C 1
ATOM 1741 O O . ALA A 1 214 ? -26.717 5.994 26.561 1.00 81.75 214 ALA A O 1
ATOM 1742 N N . LEU A 1 215 ? -26.098 6.655 24.507 1.00 80.38 215 LEU A N 1
ATOM 1743 C CA . LEU A 1 215 ? -27.345 6.258 23.849 1.00 80.38 215 LEU A CA 1
ATOM 1744 C C . LEU A 1 215 ? -27.451 4.738 23.678 1.00 80.38 215 LEU A C 1
ATOM 1746 O O . LEU A 1 215 ? -28.559 4.200 23.671 1.00 80.38 215 LEU A O 1
ATOM 1750 N N . LEU A 1 216 ? -26.314 4.047 23.547 1.00 78.25 216 LEU A N 1
ATOM 1751 C CA . LEU A 1 216 ? -26.258 2.592 23.368 1.00 78.25 216 LEU A CA 1
ATOM 1752 C C . LEU A 1 216 ? -26.618 1.849 24.654 1.00 78.25 216 LEU A C 1
ATOM 1754 O O . LEU A 1 216 ? -27.329 0.848 24.612 1.00 78.25 216 LEU A O 1
ATOM 1758 N N . THR A 1 217 ? -26.146 2.339 25.800 1.00 74.50 217 THR A N 1
ATOM 1759 C CA . THR A 1 217 ? -26.369 1.669 27.086 1.00 74.50 217 THR A CA 1
ATOM 1760 C C . THR A 1 217 ? -27.682 2.071 27.744 1.00 74.50 217 THR A C 1
ATOM 1762 O O . THR A 1 217 ? -28.143 1.346 28.624 1.00 74.50 217 THR A O 1
ATOM 1765 N N . LYS A 1 218 ? -28.280 3.215 27.367 1.00 79.81 218 LYS A N 1
ATOM 1766 C CA . LYS A 1 218 ? -29.429 3.829 28.066 1.00 79.81 218 LYS A CA 1
ATOM 1767 C C . LYS A 1 218 ? -29.224 3.880 29.595 1.00 79.81 218 LYS A C 1
ATOM 1769 O O . LYS A 1 218 ? -30.173 3.721 30.355 1.00 79.81 218 LYS A O 1
ATOM 1774 N N . GLY A 1 219 ? -27.973 4.028 30.047 1.00 76.38 219 GLY A N 1
ATOM 1775 C CA . GLY A 1 219 ? -27.596 4.027 31.467 1.00 76.38 219 GLY A CA 1
ATOM 1776 C C . GLY A 1 219 ? -27.489 2.651 32.145 1.00 76.38 219 GLY A C 1
ATOM 1777 O O . GLY A 1 219 ? -27.214 2.596 33.338 1.00 76.38 219 GLY A O 1
ATOM 1778 N N . LYS A 1 220 ? -27.667 1.533 31.425 1.00 84.56 220 LYS A N 1
ATOM 1779 C CA . LYS A 1 220 ? -27.598 0.165 31.987 1.00 84.56 220 LYS A CA 1
ATOM 1780 C C . LYS A 1 220 ? -26.180 -0.278 32.370 1.00 84.56 220 LYS A C 1
ATOM 1782 O O . LYS A 1 220 ? -26.019 -1.147 33.224 1.00 84.56 220 LYS A O 1
ATOM 1787 N N . TYR A 1 221 ? -25.165 0.281 31.715 1.00 88.69 221 TYR A N 1
ATOM 1788 C CA . TYR A 1 221 ? -23.774 -0.157 31.820 1.00 88.69 221 TYR A CA 1
ATOM 1789 C C . TYR A 1 221 ? -22.836 1.019 32.079 1.00 88.69 221 TYR A C 1
ATOM 1791 O O . TYR A 1 221 ? -23.086 2.133 31.616 1.00 88.69 221 TYR A O 1
ATOM 1799 N N . GLU A 1 222 ? -21.745 0.751 32.795 1.00 91.50 222 GLU A N 1
ATOM 1800 C CA . GLU A 1 222 ? -20.737 1.747 33.155 1.00 91.50 222 GLU A CA 1
ATOM 1801 C C . GLU A 1 222 ? -19.815 2.039 31.965 1.00 91.50 222 GLU A C 1
ATOM 1803 O O . GLU A 1 222 ? -19.228 1.128 31.377 1.00 91.50 222 GLU A O 1
ATOM 1808 N N . ILE A 1 223 ? -19.665 3.316 31.613 1.00 93.69 223 ILE A N 1
ATOM 1809 C CA . ILE A 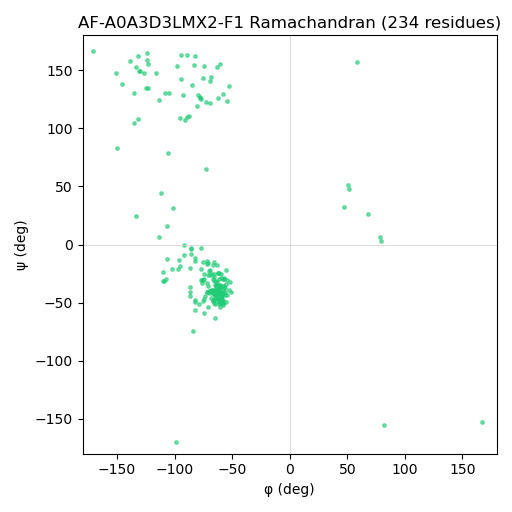1 223 ? -18.723 3.763 30.583 1.00 93.69 223 ILE A CA 1
ATOM 1810 C C . ILE A 1 223 ? -17.382 4.037 31.265 1.00 93.69 223 ILE A C 1
ATOM 1812 O O . ILE A 1 223 ? -17.255 5.006 32.007 1.00 93.69 223 ILE A O 1
ATOM 1816 N N . ILE A 1 224 ? -16.385 3.195 30.999 1.00 95.12 224 ILE A N 1
ATOM 1817 C CA . ILE A 1 224 ? -15.052 3.289 31.618 1.00 95.12 224 ILE A CA 1
ATOM 1818 C C . ILE A 1 224 ? -14.046 4.066 30.760 1.00 95.12 224 ILE A C 1
ATOM 1820 O O . ILE A 1 224 ? -13.034 4.536 31.269 1.00 95.12 224 ILE A O 1
ATOM 1824 N N . LEU A 1 225 ? -14.325 4.228 29.463 1.00 95.62 225 LEU A N 1
ATOM 1825 C CA . LEU A 1 225 ? -13.572 5.106 28.569 1.00 95.62 225 LEU A CA 1
ATOM 1826 C C . LEU A 1 225 ? -14.505 5.729 27.539 1.00 95.62 225 LEU A C 1
ATOM 1828 O O . LEU A 1 225 ? -15.350 5.046 26.960 1.00 95.62 225 LEU A O 1
ATOM 1832 N N . ASN A 1 226 ? -14.304 7.016 27.275 1.00 95.00 226 ASN A N 1
ATOM 1833 C CA . ASN A 1 226 ? -15.014 7.757 26.242 1.00 95.00 226 ASN A CA 1
ATOM 1834 C C . ASN A 1 226 ? -14.112 8.878 25.702 1.00 95.00 226 ASN A C 1
ATOM 1836 O O . ASN A 1 226 ? -14.197 10.014 26.163 1.00 95.00 226 ASN A O 1
ATOM 1840 N N . ASN A 1 227 ? -13.221 8.555 24.764 1.00 93.81 227 ASN A N 1
ATOM 1841 C CA . ASN A 1 227 ? -12.324 9.536 24.141 1.00 93.81 227 ASN A CA 1
ATOM 1842 C C . ASN A 1 227 ? -12.863 9.985 22.774 1.00 93.81 227 ASN A C 1
ATOM 1844 O O . ASN A 1 227 ? -14.023 9.737 22.451 1.00 93.81 227 ASN A O 1
ATOM 1848 N N . ASN A 1 228 ? -12.078 10.717 21.985 1.00 91.56 228 ASN A N 1
ATOM 1849 C CA . ASN A 1 228 ? -12.578 11.324 20.746 1.00 91.56 228 ASN A CA 1
ATOM 1850 C C . ASN A 1 228 ? -13.028 10.294 19.700 1.00 91.56 228 ASN A C 1
ATOM 1852 O O . ASN A 1 228 ? -14.020 10.534 19.013 1.00 91.56 228 ASN A O 1
ATOM 1856 N N . ASP A 1 229 ? -12.353 9.146 19.624 1.00 92.19 229 ASP A N 1
ATOM 1857 C CA . ASP A 1 229 ? -12.582 8.150 18.573 1.00 92.19 229 ASP A CA 1
ATOM 1858 C C . ASP A 1 229 ? -13.260 6.876 19.081 1.00 92.19 229 ASP A C 1
ATOM 1860 O O . ASP A 1 229 ? -14.034 6.258 18.348 1.00 92.19 229 ASP A O 1
ATOM 1864 N N . PHE A 1 230 ? -13.010 6.492 20.333 1.00 95.31 230 PHE A N 1
ATOM 1865 C CA . PHE A 1 230 ? -13.379 5.194 20.884 1.00 95.31 230 PHE A CA 1
ATOM 1866 C C . PHE A 1 230 ? -14.080 5.299 22.236 1.00 95.31 230 PHE A C 1
ATOM 1868 O O . PHE A 1 230 ? -14.000 6.291 22.967 1.00 95.31 230 PHE A O 1
ATOM 1875 N N . PHE A 1 231 ? -14.750 4.211 22.591 1.00 95.25 231 PHE A N 1
ATOM 1876 C CA . PHE A 1 231 ? -15.320 4.017 23.913 1.00 95.25 231 PHE A CA 1
ATOM 1877 C C . PHE A 1 231 ? -15.105 2.588 24.402 1.00 95.25 231 PHE A C 1
ATOM 1879 O O . PHE A 1 231 ? -14.930 1.653 23.617 1.00 95.25 231 PHE A O 1
ATOM 1886 N N . CYS A 1 232 ? -15.155 2.430 25.720 1.00 95.94 232 CYS A N 1
ATOM 1887 C CA . CYS A 1 232 ? -15.160 1.143 26.394 1.00 95.94 232 CYS A CA 1
ATOM 1888 C C . CYS A 1 232 ? -16.223 1.161 27.491 1.00 95.94 232 CYS A C 1
ATOM 1890 O O . CYS A 1 232 ? -16.294 2.094 28.294 1.00 95.94 232 CYS A O 1
ATOM 1892 N N . ILE A 1 233 ? -17.060 0.131 27.509 1.00 94.88 233 ILE A N 1
ATOM 1893 C CA . ILE A 1 233 ? -18.181 -0.034 28.429 1.00 94.88 233 ILE A CA 1
ATOM 1894 C C . ILE A 1 233 ? -18.004 -1.358 29.159 1.00 94.88 233 ILE A C 1
ATOM 1896 O O . ILE A 1 233 ? -17.731 -2.388 28.539 1.00 94.88 233 ILE A O 1
ATOM 1900 N N . LYS A 1 234 ? -18.205 -1.341 30.471 1.00 93.88 234 LYS A N 1
ATOM 1901 C CA . LYS A 1 234 ? -18.105 -2.516 31.327 1.00 93.88 234 LYS A CA 1
ATOM 1902 C C . LYS A 1 234 ? -19.462 -3.196 31.493 1.00 93.88 234 LYS A C 1
ATOM 1904 O O . LYS A 1 234 ? -20.458 -2.562 31.841 1.00 93.88 234 LYS A O 1
ATOM 1909 N N . LEU A 1 235 ? -19.492 -4.504 31.245 1.00 89.50 235 LEU A N 1
ATOM 1910 C CA . LEU A 1 235 ? -20.649 -5.361 31.490 1.00 89.50 235 LEU A CA 1
ATOM 1911 C C . LEU A 1 235 ? -20.532 -5.928 32.913 1.00 89.50 235 LEU A C 1
ATOM 1913 O O . LEU A 1 235 ? -19.678 -6.779 33.156 1.00 89.50 235 LEU A O 1
ATOM 1917 N N . ASN A 1 236 ? -21.366 -5.438 33.839 1.00 73.69 236 ASN A N 1
ATOM 1918 C CA . ASN A 1 236 ? -21.389 -5.863 35.252 1.00 73.69 236 ASN A CA 1
ATOM 1919 C C . ASN A 1 236 ? -21.702 -7.344 35.434 1.00 73.69 236 ASN A C 1
ATOM 1921 O O . ASN A 1 236 ? -22.836 -7.710 35.067 1.00 73.69 236 ASN A O 1
#

Foldseek 3Di:
DDDQWDDPVLLPDVVLCCQQPVVQVDPPQQDVLLVVLLVVLVPDDDDDPVLVVLVVQQVVLVVCCRGRVSNCNVDVVSNNSNNVSSVVSSVSSCVVQADPCCVVDPDDPVSVVSNVVNVVSVVVRVVSNVVSVVVVVVVVPQDPQLVVVLVLLVVQDDLQAEEEEAEQPDCVSCVSNVHHYYYDYLVCLVCVVVVVVVRHFKYKYFCVRNNDPCVSCVPVWAWPDDDDTMTMTTDD

Mean predicted aligned error: 7.33 Å